Protein 8BSA (pdb70)

B-factor: mean 47.3, std 13.81, range [24.19, 115.38]

Nearest PDB structures (foldseek):
  8bsa-assembly2_B  TM=9.891E-01  e=2.346E-20  Vibrio cholerae O1 biovar El Tor str. N16961
  5xua-assembly2_C  TM=8.151E-01  e=5.175E-03  Comamonas testosteroni CNB-2
  2lig-assembly1_B  TM=7.320E-01  e=6.614E-02  Salmonella enterica subsp. enterica serovar Typhimurium
  6s37-assembly1_A  TM=6.295E-01  e=8.905E-01  Pseudomonas putida KT2440
  4ehp-assembly1_A  TM=6.656E-01  e=1.350E+00  Homo sapiens

Radius of gyration: 23.67 Å; Cα contacts (8 Å, |Δi|>4): 267; chains: 2; bounding box: 56×44×78 Å

InterPro domains:
  IPR003660 HAMP domain [PF00672] (208-262)
  IPR003660 HAMP domain [PS50885] (211-265)
  IPR003660 HAMP domain [SM00304] (211-265)
  IPR004089 Methyl-accepting chemotaxis protein (MCP) signalling domain [PF00015] (332-505)
  IPR004089 Methyl-accepting chemotaxis protein (MCP) signalling domain [PS50111] (270-506)
  IPR004089 Methyl-accepting chemotaxis protein (MCP) signalling domain [SM00283] (280-541)
  IPR024478 Chemotaxis methyl-accepting receptor HlyB-like, 4HB MCP domain [PF12729] (5-167)

Foldseek 3Di:
DLVVLLVVLVCCLVPALVVLLVLLVVLLVLVVVLLVLLVVLAPDDDLVVSVVSLVVSVVSLVVSVVSLVVSLVRFDPDPLNVLSVQLVVLSVVVVVLVVVLSVCCNPPNSVVSVVSCVVCVVSVVSNSVSSVVNSVVSVVVNVVSVVSSVVSCVVVVD/DLVVLLVVLVCCQPPQLVCLLVLLVVLLVLVVVLLVLLVVLAPDDDLVVSVVSVVVSVVSLVVSVVSLVVSQVSFDPDPLNVLSVQLVVLSVVLVVLVVVLSVCCNVPRSVRSVCSSVVCVVSVVSNVVSSVSNSVVSVVVSVVSVVSNVVSVVVVD

Solvent-accessible surface area: 16043 Å² total

Sequence (315 aa):
SELDKIQSELLNYTDDTLPAMENVDAIKDKMSYWRRTQFAVLPMKDEAQIRQTIERNNRVQAEINDSLVAYGKTVWPGEEEQTFKRLMGNWNAYTAVTDQFNQTLLTQGADDAYPILANSLSTFEALESDFTLLIGILHQAMDSNKVQILSSVKTLNSSELDKIQSELLNYTDDTLPAMENVDAIKDKMSYWRRTQFAVLPMKDEAQIRQTIERNNRVQAEINDSLVAYGKTVWPGEEEQTFKRLMGNWNAYTAVTDQFNQTLLTQGADDAYPILANSLSTFEALESDFTLLIGILHQAMDSNKVQILSSVKTLN

Organism: Vibrio cholerae serotype O1 (strain ATCC 39315 / El Tor Inaba N16961) (NCBI:txid243277)

Secondary structure (DSSP, 8-state):
-HHHHHHHHHHHIIIIIHHHHHHHHHHHHHHHHHHHHHHHTSS---HHHHHHHHHHHHHHHHHHHHHHHHHHHHPPTTHHHHHHHHHHHHHHHHHHHHHHHHHHHHHT-HHHHHHHHHH-HHHHHHHHHHHHHHHHHHHHHHHHHHHHHHHHGGGGG-/-HHHHHHHHHHIIIIIIHHHHHHHHHHHHHHHHHHHHHHHTTT---HHHHHHHHHHHHHHHHHHHHHHHHHHHHPPTTHHHHHHHHHHHHHHHHHHHHHHHHHHHHHT-HHHHHHHHHTTHHHHHHHHHHHHHHHHHHHHHHHHHHHHHHHHHGGG-

Structure (mmCIF, N/CA/C/O backbone):
data_8BSA
#
_entry.id   8BSA
#
_cell.length_a   38.499
_cell.length_b   44.557
_cell.length_c   55.337
_cell.angle_alpha   75.810
_cell.angle_beta   84.490
_cell.angle_gamma   74.740
#
_symmetry.space_group_name_H-M   'P 1'
#
loop_
_entity.id
_entity.type
_entity.pdbx_description
1 polymer 'Methyl-accepting chemotaxis protein'
2 non-polymer D-ARGININE
3 water water
#
loop_
_atom_site.group_PDB
_atom_site.id
_atom_site.type_symbol
_atom_site.label_atom_id
_atom_site.label_alt_id
_atom_site.label_comp_id
_atom_site.label_asym_id
_atom_site.label_entity_id
_atom_site.label_seq_id
_atom_site.pdbx_PDB_ins_code
_atom_site.Cartn_x
_atom_site.Cartn_y
_atom_site.Cartn_z
_atom_site.occupancy
_atom_site.B_iso_or_equiv
_atom_site.auth_seq_id
_atom_site.auth_comp_id
_atom_site.auth_asym_id
_atom_site.auth_atom_id
_atom_site.pdbx_PDB_model_num
ATOM 1 N N . SER A 1 6 ? 32.85868 5.71068 69.96185 1.000 61.68128 32 SER A N 1
ATOM 2 C CA . SER A 1 6 ? 33.23866 4.42005 69.40948 1.000 64.23774 32 SER A CA 1
ATOM 3 C C . SER A 1 6 ? 33.25956 4.42512 67.88061 1.000 60.93710 32 SER A C 1
ATOM 4 O O . SER A 1 6 ? 32.53176 5.16787 67.22587 1.000 52.99218 32 SER A O 1
ATOM 11 N N . GLU A 1 7 ? 34.14982 3.60599 67.32154 1.000 60.27973 33 GLU A N 1
ATOM 12 C CA . GLU A 1 7 ? 34.23752 3.48013 65.87139 1.000 62.24901 33 GLU A CA 1
ATOM 13 C C . GLU A 1 7 ? 32.94221 2.94324 65.28351 1.000 57.84096 33 GLU A C 1
ATOM 14 O O . GLU A 1 7 ? 32.55648 3.31741 64.16770 1.000 51.64371 33 GLU A O 1
ATOM 26 N N . LEU A 1 8 ? 32.25600 2.07420 66.02496 1.000 50.80227 34 LEU A N 1
ATOM 27 C CA . LEU A 1 8 ? 31.02613 1.47211 65.53555 1.000 55.05047 34 LEU A CA 1
ATOM 28 C C . LEU A 1 8 ? 29.87054 2.46092 65.60420 1.000 50.11864 34 LEU A C 1
ATOM 29 O O . LEU A 1 8 ? 29.04745 2.51568 64.68709 1.000 48.06819 34 LEU A O 1
ATOM 45 N N . ASP A 1 9 ? 29.79011 3.26905 66.66378 1.000 48.91527 35 ASP A N 1
ATOM 46 C CA . ASP A 1 9 ? 28.80948 4.35011 66.63127 1.000 51.84084 35 ASP A CA 1
ATOM 47 C C . ASP A 1 9 ? 29.10037 5.35248 65.51368 1.000 43.80416 35 ASP A C 1
ATOM 48 O O . ASP A 1 9 ? 28.17345 6.00113 65.01905 1.000 46.05245 35 ASP A O 1
ATOM 57 N N . LYS A 1 10 ? 30.36535 5.50722 65.11366 1.000 41.94813 36 LYS A N 1
ATOM 58 C CA . LYS A 1 10 ? 30.67472 6.40278 64.00241 1.000 44.89588 36 LYS A CA 1
ATOM 59 C C . LYS A 1 10 ? 30.02911 5.88941 62.72253 1.000 43.90545 36 LYS A C 1
ATOM 60 O O . LYS A 1 10 ? 29.47051 6.66481 61.93642 1.000 44.17659 36 LYS A O 1
ATOM 79 N N . ILE A 1 11 ? 30.09223 4.57591 62.50099 1.000 40.10927 37 ILE A N 1
ATOM 80 C CA . ILE A 1 11 ? 29.42488 3.97911 61.35185 1.000 42.34448 37 ILE A CA 1
ATOM 81 C C . ILE A 1 11 ? 27.93392 4.26459 61.41521 1.000 47.94104 37 ILE A C 1
ATOM 82 O O . ILE A 1 11 ? 27.32324 4.70462 60.43392 1.000 36.98863 37 ILE A O 1
ATOM 98 N N . GLN A 1 12 ? 27.32612 4.01430 62.57544 1.000 40.95898 38 GLN A N 1
ATOM 99 C CA . GLN A 1 12 ? 25.89277 4.22705 62.70253 1.000 41.92393 38 GLN A CA 1
ATOM 100 C C . GLN A 1 12 ? 25.53028 5.68071 62.44860 1.000 42.53492 38 GLN A C 1
ATOM 101 O O . GLN A 1 12 ? 24.53383 5.97137 61.77239 1.000 42.29976 38 GLN A O 1
ATOM 115 N N . SER A 1 13 ? 26.30797 6.61318 62.99669 1.000 42.01632 39 SER A N 1
ATOM 116 C CA . SER A 1 13 ? 25.92746 8.01452 62.85525 1.000 47.08809 39 SER A CA 1
ATOM 117 C C . SER A 1 13 ? 26.13541 8.48552 61.42124 1.000 44.01302 39 SER A C 1
ATOM 118 O O . SER A 1 13 ? 25.32406 9.24823 60.88811 1.000 39.60450 39 SER A O 1
ATOM 126 N N . GLU A 1 14 ? 27.24658 8.07953 60.79420 1.000 40.08396 40 GLU A N 1
ATOM 127 C CA . GLU A 1 14 ? 27.44925 8.40733 59.38693 1.000 40.60549 40 GLU A CA 1
ATOM 128 C C . GLU A 1 14 ? 26.32690 7.83408 58.53548 1.000 42.81122 40 GLU A C 1
ATOM 129 O O . GLU A 1 14 ? 25.81090 8.50511 57.63844 1.000 39.59791 40 GLU A O 1
ATOM 141 N N . LEU A 1 15 ? 25.92387 6.59445 58.81336 1.000 39.31893 41 LEU A N 1
ATOM 142 C CA . LEU A 1 15 ? 24.82775 5.99356 58.06542 1.000 42.24080 41 LEU A CA 1
ATOM 143 C C . LEU A 1 15 ? 23.52655 6.74884 58.30205 1.000 37.71857 41 LEU A C 1
ATOM 144 O O . LEU A 1 15 ? 22.77897 7.02056 57.35771 1.000 36.50199 41 LEU A O 1
ATOM 160 N N . LEU A 1 16 ? 23.23997 7.09886 59.55514 1.000 36.34799 42 LEU A N 1
ATOM 161 C CA . LEU A 1 16 ? 21.98350 7.76717 59.87390 1.000 41.75578 42 LEU A CA 1
ATOM 162 C C . LEU A 1 16 ? 21.91766 9.14099 59.22686 1.000 39.37363 42 LEU A C 1
ATOM 163 O O . LEU A 1 16 ? 20.86698 9.54634 58.71688 1.000 36.21544 42 LEU A O 1
ATOM 179 N N . ASN A 1 17 ? 23.03096 9.86835 59.24007 1.000 37.17951 43 ASN A N 1
ATOM 180 C CA . ASN A 1 17 ? 23.07499 11.15481 58.56027 1.000 40.01358 43 ASN A CA 1
ATOM 181 C C . ASN A 1 17 ? 22.82953 10.99311 57.06283 1.000 36.45303 43 ASN A C 1
ATOM 182 O O . ASN A 1 17 ? 22.17383 11.83403 56.44049 1.000 33.66834 43 ASN A O 1
ATOM 193 N N . TYR A 1 18 ? 23.32630 9.90215 56.47717 1.000 33.21137 44 TYR A N 1
ATOM 194 C CA . TYR A 1 18 ? 23.17909 9.66941 55.04248 1.000 30.83376 44 TYR A CA 1
ATOM 195 C C . TYR A 1 18 ? 21.74774 9.29514 54.69011 1.000 36.70163 44 TYR A C 1
ATOM 196 O O . TYR A 1 18 ? 21.15659 9.84485 53.74662 1.000 33.88137 44 TYR A O 1
ATOM 214 N N . THR A 1 19 ? 21.17615 8.36283 55.45731 1.000 35.47288 45 THR A N 1
ATOM 215 C CA . THR A 1 19 ? 19.85219 7.83375 55.15785 1.000 36.55884 45 THR A CA 1
ATOM 216 C C . THR A 1 19 ? 18.75710 8.81685 55.54582 1.000 37.81487 45 THR A C 1
ATOM 217 O O . THR A 1 19 ? 17.71011 8.88930 54.88652 1.000 38.50729 45 THR A O 1
ATOM 228 N N . ASP A 1 20 ? 18.94562 9.53101 56.65743 1.000 36.34304 46 ASP A N 1
ATOM 229 C CA . ASP A 1 20 ? 17.87641 10.33879 57.22632 1.000 44.04005 46 ASP A CA 1
ATOM 230 C C . ASP A 1 20 ? 18.05297 11.84073 57.04275 1.000 40.07622 46 ASP A C 1
ATOM 231 O O . ASP A 1 20 ? 17.12790 12.59792 57.35589 1.000 41.05781 46 ASP A O 1
ATOM 240 N N . ASP A 1 21 ? 19.21949 12.30189 56.59907 1.000 33.88177 47 ASP A N 1
ATOM 241 C CA . ASP A 1 21 ? 19.38081 13.71409 56.28463 1.000 35.46435 47 ASP A CA 1
ATOM 242 C C . ASP A 1 21 ? 19.77078 13.91411 54.82993 1.000 32.91552 47 ASP A C 1
ATOM 243 O O . ASP A 1 21 ? 19.04869 14.58667 54.08867 1.000 34.56324 47 ASP A O 1
ATOM 252 N N . THR A 1 22 ? 20.89760 13.34967 54.39729 1.000 29.01117 48 THR A N 1
ATOM 253 C CA . THR A 1 22 ? 21.39120 13.64877 53.06383 1.000 28.52199 48 THR A CA 1
ATOM 254 C C . THR A 1 22 ? 20.46025 13.10794 51.99622 1.000 30.96825 48 THR A C 1
ATOM 255 O O . THR A 1 22 ? 20.07985 13.82937 51.06485 1.000 31.91990 48 THR A O 1
ATOM 266 N N . LEU A 1 23 ? 20.13037 11.82726 52.07491 1.000 28.38764 49 LEU A N 1
ATOM 267 C CA . LEU A 1 23 ? 19.30100 11.23953 51.03068 1.000 27.74526 49 LEU A CA 1
ATOM 268 C C . LEU A 1 23 ? 17.95188 11.92796 50.96328 1.000 29.70033 49 LEU A C 1
ATOM 269 O O . LEU A 1 23 ? 17.50616 12.26694 49.85229 1.000 31.52433 49 LEU A O 1
ATOM 285 N N . PRO A 1 24 ? 17.25585 12.16269 52.07289 1.000 28.90729 50 PRO A N 1
ATOM 286 C CA . PRO A 1 24 ? 15.96909 12.86663 51.95962 1.000 34.63277 50 PRO A CA 1
ATOM 287 C C . PRO A 1 24 ? 16.13993 14.24809 51.37401 1.000 32.09266 50 PRO A C 1
ATOM 288 O O . PRO A 1 24 ? 15.29775 14.67619 50.58786 1.000 32.41955 50 PRO A O 1
ATOM 299 N N . ALA A 1 25 ? 17.21443 14.95993 51.71808 1.000 30.86793 51 ALA A N 1
ATOM 300 C CA . ALA A 1 25 ? 17.45602 16.24522 51.06801 1.000 28.63891 51 ALA A CA 1
ATOM 301 C C . ALA A 1 25 ? 17.54117 16.05873 49.56583 1.000 30.87620 51 ALA A C 1
ATOM 302 O O . ALA A 1 25 ? 16.85269 16.73754 48.79346 1.000 26.76536 51 ALA A O 1
ATOM 309 N N . MET A 1 26 ? 18.39287 15.13456 49.13149 1.000 30.69727 52 MET A N 1
ATOM 310 C CA . MET A 1 26 ? 18.60898 14.97087 47.70480 1.000 29.09201 52 MET A CA 1
ATOM 311 C C . MET A 1 26 ? 17.31982 14.55490 47.01877 1.000 31.66901 52 MET A C 1
ATOM 312 O O . MET A 1 26 ? 16.97778 15.07329 45.95521 1.000 30.54019 52 MET A O 1
ATOM 326 N N . GLU A 1 27 ? 16.61415 13.58373 47.59425 1.000 30.09450 53 GLU A N 1
ATOM 327 C CA . GLU A 1 27 ? 15.34683 13.14303 47.02645 1.000 32.85154 53 GLU A CA 1
ATOM 328 C C . GLU A 1 27 ? 14.36421 14.30366 46.93524 1.000 32.57299 53 GLU A C 1
ATOM 329 O O . GLU A 1 27 ? 13.66170 14.45534 45.93457 1.000 31.52805 53 GLU A O 1
ATOM 341 N N . ASN A 1 28 ? 14.30135 15.12745 47.97685 1.000 31.46225 54 ASN A N 1
ATOM 342 C CA . ASN A 1 28 ? 13.36727 16.24763 48.00297 1.000 31.88397 54 ASN A CA 1
ATOM 343 C C . ASN A 1 28 ? 13.72679 17.31900 46.99307 1.000 27.31700 54 ASN A C 1
ATOM 344 O O . ASN A 1 28 ? 12.85965 17.82200 46.27430 1.000 29.88236 54 ASN A O 1
ATOM 355 N N . VAL A 1 29 ? 14.98524 17.73275 46.95650 1.000 26.63658 55 VAL A N 1
ATOM 356 C CA . VAL A 1 29 ? 15.36331 18.74426 45.98195 1.000 29.05411 55 VAL A CA 1
ATOM 357 C C . VAL A 1 29 ? 15.16484 18.21278 44.57083 1.000 32.04415 55 VAL A C 1
ATOM 358 O O . VAL A 1 29 ? 14.67458 18.91987 43.68401 1.000 29.05563 55 VAL A O 1
ATOM 371 N N . ASP A 1 30 ? 15.53231 16.95505 44.34190 1.000 31.25889 56 ASP A N 1
ATOM 372 C CA . ASP A 1 30 ? 15.31427 16.37903 43.03058 1.000 29.50288 56 ASP A CA 1
ATOM 373 C C . ASP A 1 30 ? 13.83386 16.41771 42.66863 1.000 29.92755 56 ASP A C 1
ATOM 374 O O . ASP A 1 30 ? 13.46471 16.76931 41.54317 1.000 35.69904 56 ASP A O 1
ATOM 383 N N . ALA A 1 31 ? 12.96688 16.05024 43.60868 1.000 30.90818 57 ALA A N 1
ATOM 384 C CA . ALA A 1 31 ? 11.54251 16.02099 43.31166 1.000 31.32450 57 ALA A CA 1
ATOM 385 C C . ALA A 1 31 ? 11.00550 17.42440 43.09016 1.000 30.30738 57 ALA A C 1
ATOM 386 O O . ALA A 1 31 ? 10.11583 17.63525 42.25885 1.000 28.12226 57 ALA A O 1
ATOM 393 N N . ILE A 1 32 ? 11.51984 18.39574 43.83580 1.000 28.72779 58 ILE A N 1
ATOM 394 C CA . ILE A 1 32 ? 11.07140 19.76723 43.64186 1.000 28.79565 58 ILE A CA 1
ATOM 395 C C . ILE A 1 32 ? 11.53891 20.28495 42.28997 1.000 26.45675 58 ILE A C 1
ATOM 396 O O . ILE A 1 32 ? 10.79627 20.96595 41.57696 1.000 32.26928 58 ILE A O 1
ATOM 412 N N . LYS A 1 33 ? 12.79345 20.00019 41.93312 1.000 28.81355 59 LYS A N 1
ATOM 413 C CA . LYS A 1 33 ? 13.28534 20.39125 40.62601 1.000 27.11951 59 LYS A CA 1
ATOM 414 C C . LYS A 1 33 ? 12.45164 19.74369 39.53427 1.000 32.68455 59 LYS A C 1
ATOM 415 O O . LYS A 1 33 ? 12.10392 20.39686 38.54446 1.000 29.90211 59 LYS A O 1
ATOM 434 N N . ASP A 1 34 ? 12.12129 18.45967 39.69338 1.000 31.45479 60 ASP A N 1
ATOM 435 C CA . ASP A 1 34 ? 11.28517 17.79518 38.70026 1.000 30.93276 60 ASP A CA 1
ATOM 436 C C . ASP A 1 34 ? 9.92764 18.48007 38.60206 1.000 31.89640 60 ASP A C 1
ATOM 437 O O . ASP A 1 34 ? 9.43727 18.76540 37.50404 1.000 27.69936 60 ASP A O 1
ATOM 446 N N . LYS A 1 35 ? 9.29928 18.73775 39.75241 1.000 27.69874 61 LYS A N 1
ATOM 447 C CA . LYS A 1 35 ? 7.99638 19.38539 39.75902 1.000 27.43122 61 LYS A CA 1
ATOM 448 C C . LYS A 1 35 ? 8.09918 20.77805 39.15902 1.000 29.97768 61 LYS A C 1
ATOM 449 O O . LYS A 1 35 ? 7.28166 21.14993 38.31447 1.000 31.30026 61 LYS A O 1
ATOM 468 N N . MET A 1 36 ? 9.12198 21.54563 39.54614 1.000 27.70032 62 MET A N 1
ATOM 469 C CA . MET A 1 36 ? 9.30789 22.88742 38.98917 1.000 27.45508 62 MET A CA 1
ATOM 470 C C . MET A 1 36 ? 9.45370 22.81930 37.47662 1.000 31.65521 62 MET A C 1
ATOM 471 O O . MET A 1 36 ? 8.86434 23.62345 36.75299 1.000 25.81405 62 MET A O 1
ATOM 485 N N . SER A 1 37 ? 10.21570 21.84039 36.97911 1.000 30.82469 63 SER A N 1
ATOM 486 C CA . SER A 1 37 ? 10.45737 21.73902 35.54635 1.000 34.32923 63 SER A CA 1
ATOM 487 C C . SER A 1 37 ? 9.16858 21.40260 34.80975 1.000 33.42515 63 SER A C 1
ATOM 488 O O . SER A 1 37 ? 8.84056 22.02652 33.79366 1.000 34.07098 63 SER A O 1
ATOM 496 N N . TYR A 1 38 ? 8.41909 20.42792 35.33438 1.000 29.96983 64 TYR A N 1
ATOM 497 C CA . TYR A 1 38 ? 7.09952 20.11446 34.80631 1.000 35.44685 64 TYR A CA 1
ATOM 498 C C . TYR A 1 38 ? 6.18735 21.33300 34.86004 1.000 34.15808 64 TYR A C 1
ATOM 499 O O . TYR A 1 38 ? 5.47747 21.63368 33.89678 1.000 28.82021 64 TYR A O 1
ATOM 517 N N . TRP A 1 39 ? 6.16594 22.02297 36.00018 1.000 31.63485 65 TRP A N 1
ATOM 518 C CA . TRP A 1 39 ? 5.33025 23.21418 36.14519 1.000 34.20924 65 TRP A CA 1
ATOM 519 C C . TRP A 1 39 ? 5.68484 24.26404 35.10166 1.000 30.51863 65 TRP A C 1
ATOM 520 O O . TRP A 1 39 ? 4.80353 24.91832 34.53167 1.000 32.75159 65 TRP A O 1
ATOM 541 N N . ARG A 1 40 ? 6.97731 24.44370 34.85118 1.000 31.55338 66 ARG A N 1
ATOM 542 C CA . ARG A 1 40 ? 7.43822 25.37883 33.83866 1.000 31.40212 66 ARG A CA 1
ATOM 543 C C . ARG A 1 40 ? 6.88977 25.00702 32.46533 1.000 32.05712 66 ARG A C 1
ATOM 544 O O . ARG A 1 40 ? 6.40942 25.86776 31.72288 1.000 30.88595 66 ARG A O 1
ATOM 565 N N . ARG A 1 41 ? 6.94059 23.72583 32.11004 1.000 33.75045 67 ARG A N 1
ATOM 566 C CA . ARG A 1 41 ? 6.42715 23.33608 30.80488 1.000 31.01727 67 ARG A CA 1
ATOM 567 C C . ARG A 1 41 ? 4.91426 23.48447 30.72321 1.000 32.44217 67 ARG A C 1
ATOM 568 O O . ARG A 1 41 ? 4.39039 23.82577 29.65635 1.000 37.13120 67 ARG A O 1
ATOM 589 N N . THR A 1 42 ? 4.19382 23.26813 31.82693 1.000 32.66257 68 THR A N 1
ATOM 590 C CA . THR A 1 42 ? 2.75804 23.52832 31.78310 1.000 31.73875 68 THR A CA 1
ATOM 591 C C . THR A 1 42 ? 2.44026 25.00949 31.60285 1.000 35.54227 68 THR A C 1
ATOM 592 O O . THR A 1 42 ? 1.33221 25.34577 31.18059 1.000 35.22547 68 THR A O 1
ATOM 603 N N . GLN A 1 43 ? 3.35339 25.91016 31.95055 1.000 32.12553 69 GLN A N 1
ATOM 604 C CA . GLN A 1 43 ? 3.10011 27.31342 31.64435 1.000 35.10907 69 GLN A CA 1
ATOM 605 C C . GLN A 1 43 ? 3.13683 27.54963 30.13936 1.000 38.15577 69 GLN A C 1
ATOM 606 O O . GLN A 1 43 ? 2.26775 28.22958 29.58505 1.000 42.67552 69 GLN A O 1
ATOM 620 N N . PHE A 1 44 ? 4.11979 26.97388 29.45490 1.000 39.88963 70 PHE A N 1
ATOM 621 C CA . PHE A 1 44 ? 4.07864 26.99082 27.99941 1.000 45.39657 70 PHE A CA 1
ATOM 622 C C . PHE A 1 44 ? 2.94402 26.13164 27.47155 1.000 42.41227 70 PHE A C 1
ATOM 623 O O . PHE A 1 44 ? 2.35499 26.45567 26.43674 1.000 45.28644 70 PHE A O 1
ATOM 640 N N . ALA A 1 45 ? 2.60543 25.05288 28.17494 1.000 42.55103 71 ALA A N 1
ATOM 641 C CA . ALA A 1 45 ? 1.58053 24.15290 27.66882 1.000 49.67522 71 ALA A CA 1
ATOM 642 C C . ALA A 1 45 ? 0.21245 24.80658 27.58136 1.000 48.18062 71 ALA A C 1
ATOM 643 O O . ALA A 1 45 ? -0.61403 24.35964 26.78262 1.000 51.41155 71 ALA A O 1
ATOM 650 N N . VAL A 1 46 ? -0.04057 25.85445 28.37089 1.000 49.05699 72 VAL A N 1
ATOM 651 C CA . VAL A 1 46 ? -1.34717 26.49314 28.38782 1.000 53.63021 72 VAL A CA 1
ATOM 652 C C . VAL A 1 46 ? -1.48846 27.54461 27.29418 1.000 59.78743 72 VAL A C 1
ATOM 653 O O . VAL A 1 46 ? -2.55284 28.16457 27.17695 1.000 61.94226 72 VAL A O 1
ATOM 666 N N . LEU A 1 47 ? -0.46831 27.73907 26.46453 1.000 58.05273 73 LEU A N 1
ATOM 667 C CA . LEU A 1 47 ? -0.46407 28.84395 25.51309 1.000 53.57147 73 LEU A CA 1
ATOM 668 C C . LEU A 1 47 ? -1.16685 28.47340 24.21393 1.000 52.32591 73 LEU A C 1
ATOM 669 O O . LEU A 1 47 ? -1.94631 29.27835 23.69010 1.000 52.56101 73 LEU A O 1
ATOM 685 N N . PRO A 1 48 ? -0.93086 27.27529 23.66739 1.000 59.11283 74 PRO A N 1
ATOM 686 C CA . PRO A 1 48 ? -1.73108 26.83153 22.50943 1.000 62.45454 74 PRO A CA 1
ATOM 687 C C . PRO A 1 48 ? -3.20410 26.61554 22.82571 1.000 65.11234 74 PRO A C 1
ATOM 688 O O . PRO A 1 48 ? -3.97728 26.31765 21.90361 1.000 60.92459 74 PRO A O 1
ATOM 699 N N . MET A 1 49 ? -3.60412 26.72784 24.09135 1.000 67.42566 75 MET A N 1
ATOM 700 C CA . MET A 1 49 ? -4.97114 26.42113 24.48378 1.000 68.43704 75 MET A CA 1
ATOM 701 C C . MET A 1 49 ? -5.92346 27.50627 24.00104 1.000 63.92461 75 MET A C 1
ATOM 702 O O . MET A 1 49 ? -5.62496 28.70184 24.07430 1.000 60.48646 75 MET A O 1
ATOM 716 N N . LYS A 1 50 ? -7.08295 27.07567 23.50966 1.000 65.41000 76 LYS A N 1
ATOM 717 C CA . LYS A 1 50 ? -8.07276 27.96904 22.92419 1.000 70.65948 76 LYS A CA 1
ATOM 718 C C . LYS A 1 50 ? -9.25738 28.21929 23.85164 1.000 62.63113 76 LYS A C 1
ATOM 719 O O . LYS A 1 50 ? -9.69003 29.36914 23.99039 1.000 69.29848 76 LYS A O 1
ATOM 738 N N . ASP A 1 51 ? -9.78427 27.17625 24.50194 1.000 67.14698 77 ASP A N 1
ATOM 739 C CA . ASP A 1 51 ? -10.95851 27.32689 25.36125 1.000 69.55180 77 ASP A CA 1
ATOM 740 C C . ASP A 1 51 ? -10.57387 28.06308 26.63958 1.000 68.32583 77 ASP A C 1
ATOM 741 O O . ASP A 1 51 ? -9.73725 27.58567 27.41668 1.000 63.04310 77 ASP A O 1
ATOM 750 N N . GLU A 1 52 ? -11.22200 29.19863 26.88342 1.000 58.97200 78 GLU A N 1
ATOM 751 C CA . GLU A 1 52 ? -10.82029 30.04791 27.99625 1.000 64.17202 78 GLU A CA 1
ATOM 752 C C . GLU A 1 52 ? -11.07424 29.37905 29.34621 1.000 64.96589 78 GLU A C 1
ATOM 753 O O . GLU A 1 52 ? -10.34698 29.63919 30.31009 1.000 58.68068 78 GLU A O 1
ATOM 765 N N . ALA A 1 53 ? -12.07456 28.50546 29.44197 1.000 65.54492 79 ALA A N 1
ATOM 766 C CA . ALA A 1 53 ? -12.30611 27.80555 30.70059 1.000 54.89004 79 ALA A CA 1
ATOM 767 C C . ALA A 1 53 ? -11.26103 26.72086 30.94908 1.000 54.78249 79 ALA A C 1
ATOM 768 O O . ALA A 1 53 ? -10.87052 26.49975 32.09956 1.000 49.42219 79 ALA A O 1
ATOM 775 N N . GLN A 1 54 ? -10.78933 26.06026 29.89165 1.000 53.13995 80 GLN A N 1
ATOM 776 C CA . GLN A 1 54 ? -9.68329 25.12100 30.01488 1.000 53.84760 80 GLN A CA 1
ATOM 777 C C . GLN A 1 54 ? 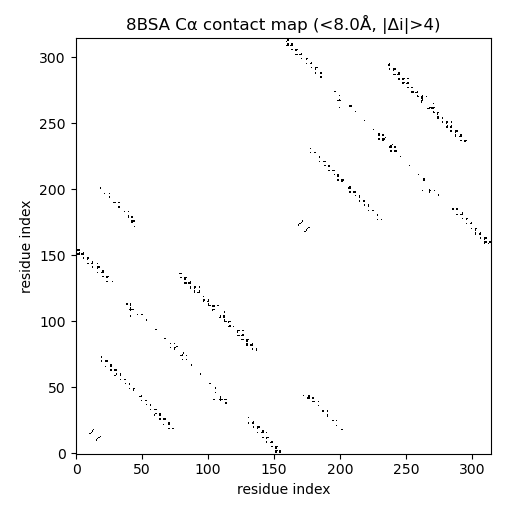-8.37603 25.85809 30.27071 1.000 54.78473 80 GLN A C 1
ATOM 778 O O . GLN A 1 54 ? -7.51959 25.35850 31.00758 1.000 50.05718 80 GLN A O 1
ATOM 792 N N . ILE A 1 55 ? -8.21904 27.05993 29.72385 1.000 51.61753 81 ILE A N 1
ATOM 793 C CA . ILE A 1 55 ? -7.09490 27.89836 30.12584 1.000 52.82541 81 ILE A CA 1
ATOM 794 C C . ILE A 1 55 ? -7.19164 28.20095 31.61738 1.000 48.07749 81 ILE A C 1
ATOM 795 O O . ILE A 1 55 ? -6.26226 27.92846 32.38551 1.000 45.62251 81 ILE A O 1
ATOM 811 N N . ARG A 1 56 ? -8.33514 28.74870 32.05118 1.000 44.83642 82 ARG A N 1
ATOM 812 C CA . ARG A 1 56 ? -8.55364 29.01014 33.46989 1.000 47.86361 82 ARG A CA 1
ATOM 813 C C . ARG A 1 56 ? -8.21770 27.78753 34.31315 1.000 49.78011 82 ARG A C 1
ATOM 814 O O . ARG A 1 56 ? -7.44769 27.87946 35.27596 1.000 44.30983 82 ARG A O 1
ATOM 835 N N . GLN A 1 57 ? -8.77822 26.62717 33.95020 1.000 46.52628 83 GLN A N 1
ATOM 836 C CA . GLN A 1 57 ? -8.54942 25.40606 34.71306 1.000 48.67659 83 GLN A CA 1
ATOM 837 C C . GLN A 1 57 ? -7.06409 25.12888 34.87086 1.000 44.86334 83 GLN A C 1
ATOM 838 O O . GLN A 1 57 ? -6.58229 24.84189 35.97236 1.000 39.31057 83 GLN A O 1
ATOM 852 N N . THR A 1 58 ? -6.33599 25.14654 33.75075 1.000 41.41383 84 THR A N 1
ATOM 853 C CA . THR A 1 58 ? -4.92723 24.77058 33.76336 1.000 46.03960 84 THR A CA 1
ATOM 854 C C . THR A 1 58 ? -4.12562 25.73527 34.61442 1.000 41.43020 84 THR A C 1
ATOM 855 O O . THR A 1 58 ? -3.23834 25.32337 35.37026 1.000 34.06678 84 THR A O 1
ATOM 866 N N . ILE A 1 59 ? -4.43909 27.02610 34.52225 1.000 38.29693 85 ILE A N 1
ATOM 867 C CA . ILE A 1 59 ? -3.75226 27.99127 35.36444 1.000 39.37542 85 ILE A CA 1
ATOM 868 C C . ILE A 1 59 ? -4.02272 27.70013 36.83121 1.000 39.23796 85 ILE A C 1
ATOM 869 O O . ILE A 1 59 ? -3.10413 27.76593 37.65616 1.000 34.05710 85 ILE A O 1
ATOM 885 N N . GLU A 1 60 ? -5.27766 27.36585 37.18341 1.000 35.48336 86 GLU A N 1
ATOM 886 C CA . GLU A 1 60 ? -5.56591 26.98415 38.56549 1.000 41.37136 86 GLU A CA 1
ATOM 887 C C . GLU A 1 60 ? -4.73546 25.77306 38.97770 1.000 36.29006 86 GLU A C 1
ATOM 888 O O . GLU A 1 60 ? -4.17201 25.73181 40.07694 1.000 34.67992 86 GLU A O 1
ATOM 900 N N . ARG A 1 61 ? -4.68697 24.75225 38.12522 1.000 35.27842 87 ARG A N 1
ATOM 901 C CA . ARG A 1 61 ? -3.88117 23.58275 38.45566 1.000 36.57294 87 ARG A CA 1
ATOM 902 C C . ARG A 1 61 ? -2.40509 23.95536 38.54580 1.000 38.72902 87 ARG A C 1
ATOM 903 O O . ARG A 1 61 ? -1.69302 23.48756 39.44306 1.000 38.61053 87 ARG A O 1
ATOM 924 N N . ASN A 1 62 ? -1.93055 24.80448 37.62887 1.000 34.78695 88 ASN A N 1
ATOM 925 C CA . ASN A 1 62 ? -0.53521 25.24213 37.66298 1.000 37.84555 88 ASN A CA 1
ATOM 926 C C . ASN A 1 62 ? -0.24717 26.01116 38.94632 1.000 34.23063 88 ASN A C 1
ATOM 927 O O . ASN A 1 62 ? 0.80599 25.82827 39.57076 1.000 33.18555 88 ASN A O 1
ATOM 938 N N . ASN A 1 63 ? -1.17684 26.87009 39.35826 1.000 32.97485 89 ASN A N 1
ATOM 939 C CA . ASN A 1 63 ? -0.99841 27.61260 40.60002 1.000 37.02474 89 ASN A CA 1
ATOM 940 C C . ASN A 1 63 ? -0.97723 26.67958 41.80521 1.000 35.16590 89 ASN A C 1
ATOM 941 O O . ASN A 1 63 ? -0.21609 26.89555 42.75716 1.000 34.18796 89 ASN A O 1
ATOM 952 N N . ARG A 1 64 ? -1.79392 25.62617 41.78386 1.000 34.62690 90 ARG A N 1
ATOM 953 C CA . ARG A 1 64 ? -1.73188 24.64353 42.86448 1.000 33.66085 90 ARG A CA 1
ATOM 954 C C . ARG A 1 64 ? -0.34609 24.01563 42.93195 1.000 29.88808 90 ARG A C 1
ATOM 955 O O . ARG A 1 64 ? 0.24125 23.85229 44.01401 1.000 30.11381 90 ARG A O 1
ATOM 976 N N . VAL A 1 65 ? 0.19553 23.65454 41.76838 1.000 31.18026 91 VAL A N 1
ATOM 977 C CA . VAL A 1 65 ? 1.53898 23.09369 41.71012 1.000 30.27923 91 VAL A CA 1
ATOM 978 C C . VAL A 1 65 ? 2.56592 24.12407 42.16343 1.000 28.40156 91 VAL A C 1
ATOM 979 O O . VAL A 1 65 ? 3.50410 23.80486 42.89580 1.000 29.55401 91 VAL A O 1
ATOM 992 N N . GLN A 1 66 ? 2.39773 25.38382 41.75928 1.000 27.83489 92 GLN A N 1
ATOM 993 C CA . GLN A 1 66 ? 3.31480 26.40631 42.24330 1.000 29.21170 92 GLN A CA 1
ATOM 994 C C . GLN A 1 66 ? 3.36984 26.41840 43.76922 1.000 28.20978 92 GLN A C 1
ATOM 995 O O . GLN A 1 66 ? 4.45499 26.46486 44.36594 1.000 28.31422 92 GLN A O 1
ATOM 1009 N N . ALA A 1 67 ? 2.19965 26.44009 44.41638 1.000 28.34207 93 ALA A N 1
ATOM 1010 C CA . ALA A 1 67 ? 2.15992 26.50993 45.87305 1.000 31.75460 93 ALA A CA 1
ATOM 1011 C C . ALA A 1 67 ? 2.79523 25.27366 46.48907 1.000 30.47049 93 ALA A C 1
ATOM 1012 O O . ALA A 1 67 ? 3.49386 25.36087 47.50186 1.000 31.43834 93 ALA A O 1
ATOM 1019 N N . GLU A 1 68 ? 2.55405 24.11182 45.88732 1.000 28.36924 94 GLU A N 1
ATOM 1020 C CA . GLU A 1 68 ? 3.22898 22.89818 46.32100 1.000 34.60797 94 GLU A CA 1
ATOM 1021 C C . GLU A 1 68 ? 4.73794 23.05522 46.23096 1.000 31.70342 94 GLU A C 1
ATOM 1022 O O . GLU A 1 68 ? 5.47061 22.73154 47.17450 1.000 32.20820 94 GLU A O 1
ATOM 1034 N N . ILE A 1 69 ? 5.22373 23.51014 45.07983 1.000 30.20078 95 ILE A N 1
ATOM 1035 C CA . ILE A 1 69 ? 6.65127 23.77208 44.94981 1.000 31.84262 95 ILE A CA 1
ATOM 1036 C C . ILE A 1 69 ? 7.09975 24.71022 46.04468 1.000 30.49259 95 ILE A C 1
ATOM 1037 O O . ILE A 1 69 ? 8.13832 24.50605 46.68308 1.000 27.24029 95 ILE A O 1
ATOM 1053 N N . ASN A 1 70 ? 6.32683 25.76100 46.26962 1.000 29.45437 96 ASN A N 1
ATOM 1054 C CA . ASN A 1 70 ? 6.72273 26.75865 47.24122 1.000 29.61447 96 ASN A CA 1
ATOM 1055 C C . ASN A 1 70 ? 6.74836 26.16841 48.64048 1.000 31.24919 96 ASN A C 1
ATOM 1056 O O . ASN A 1 70 ? 7.70093 26.37586 49.39554 1.000 30.15463 96 ASN A O 1
ATOM 1067 N N . ASP A 1 71 ? 5.69731 25.43472 49.00228 1.000 32.40302 97 ASP A N 1
ATOM 1068 C CA . ASP A 1 71 ? 5.66212 24.77540 50.30353 1.000 35.81776 97 ASP A CA 1
ATOM 1069 C C . ASP A 1 71 ? 6.82859 23.81527 50.46374 1.000 29.94096 97 ASP A C 1
ATOM 1070 O O . ASP A 1 71 ? 7.46710 23.77685 51.51872 1.000 31.84293 97 ASP A O 1
ATOM 1079 N N . SER A 1 72 ? 7.11856 23.02674 49.43009 1.000 28.60694 98 SER A N 1
ATOM 1080 C CA . SER A 1 72 ? 8.25817 22.12139 49.49652 1.000 33.43857 98 SER A CA 1
ATOM 1081 C C . SER A 1 72 ? 9.56158 22.88948 49.64398 1.000 33.04801 98 SER A C 1
ATOM 1082 O O . SER A 1 72 ? 10.44277 22.48672 50.41247 1.000 32.49778 98 SER A O 1
ATOM 1090 N N . LEU A 1 73 ? 9.71315 23.99403 48.91952 1.000 27.97384 99 LEU A N 1
ATOM 1091 C CA . LEU A 1 73 ? 10.91636 24.79979 49.09432 1.000 29.95846 99 LEU A CA 1
ATOM 1092 C C . LEU A 1 73 ? 11.01209 25.32733 50.51636 1.000 29.90560 99 LEU A C 1
ATOM 1093 O O . LEU A 1 73 ? 12.06190 25.23276 51.16119 1.000 31.18683 99 LEU A O 1
ATOM 1109 N N . VAL A 1 74 ? 9.92238 25.88539 51.02666 1.000 31.24204 100 VAL A N 1
ATOM 1110 C CA . VAL A 1 74 ? 9.94795 26.42493 52.37824 1.000 35.49822 100 VAL A CA 1
ATOM 1111 C C . VAL A 1 74 ? 10.32723 25.33679 53.37580 1.000 33.95239 100 VAL A C 1
ATOM 1112 O O . VAL A 1 74 ? 11.18032 25.54476 54.24150 1.000 35.31295 100 VAL A O 1
ATOM 1125 N N . ALA A 1 75 ? 9.71417 24.15489 53.25851 1.000 34.85594 101 ALA A N 1
ATOM 1126 C CA . ALA A 1 75 ? 10.06547 23.06858 54.16729 1.000 33.26825 101 ALA A CA 1
ATOM 1127 C C . ALA A 1 75 ? 11.51779 22.66291 53.98015 1.000 37.24740 101 ALA A C 1
ATOM 1128 O O . ALA A 1 75 ? 12.24633 22.44756 54.95502 1.000 36.90512 101 ALA A O 1
ATOM 1135 N N . TYR A 1 76 ? 11.95911 22.53871 52.73476 1.000 33.96639 102 TYR A N 1
ATOM 1136 C CA . TYR A 1 76 ? 13.34441 22.16533 52.51120 1.000 29.14789 102 TYR A CA 1
ATOM 1137 C C . TYR A 1 76 ? 14.29494 23.19240 53.12280 1.000 35.75064 102 TYR A C 1
ATOM 1138 O O . TYR A 1 76 ? 15.32464 22.82908 53.70228 1.000 33.88040 102 TYR A O 1
ATOM 1156 N N . GLY A 1 77 ? 13.95580 24.47974 53.04271 1.000 31.41394 103 GLY A N 1
ATOM 1157 C CA . GLY A 1 77 ? 14.83405 25.49042 53.61439 1.000 32.53789 103 GLY A CA 1
ATOM 1158 C C . GLY A 1 77 ? 15.02385 25.37713 55.11693 1.000 37.97706 103 GLY A C 1
ATOM 1159 O O . GLY A 1 77 ? 15.97783 25.95171 55.65815 1.000 35.70378 103 GLY A O 1
ATOM 1163 N N . LYS A 1 78 ? 14.12843 24.67424 55.81068 1.000 37.99496 104 LYS A N 1
ATOM 1164 C CA . LYS A 1 78 ? 14.29404 24.47869 57.24299 1.000 42.36363 104 LYS A CA 1
ATOM 1165 C C . LYS A 1 78 ? 15.33884 23.41585 57.53895 1.000 39.23410 104 LYS A C 1
ATOM 1166 O O . LYS A 1 78 ? 15.87015 23.37722 58.65323 1.000 39.85021 104 LYS A O 1
ATOM 1185 N N . THR A 1 79 ? 15.66503 22.57822 56.55616 1.000 40.16756 105 THR A N 1
ATOM 1186 C CA . THR A 1 79 ? 16.61891 21.49742 56.73937 1.000 37.70923 105 THR A CA 1
ATOM 1187 C C . THR A 1 79 ? 18.01889 21.83170 56.25016 1.000 37.61491 105 THR A C 1
ATOM 1188 O O . THR A 1 79 ? 18.93600 21.03464 56.48059 1.000 37.80022 105 THR A O 1
ATOM 1199 N N . VAL A 1 80 ? 18.21499 22.97595 55.58818 1.000 35.73095 106 VAL A N 1
ATOM 1200 C CA . VAL A 1 80 ? 19.50618 23.24759 54.96593 1.000 36.15260 106 VAL A CA 1
ATOM 1201 C C . VAL A 1 80 ? 20.57178 23.44720 56.03383 1.000 36.90669 106 VAL A C 1
ATOM 1202 O O . VAL A 1 80 ? 20.32202 23.99892 57.11005 1.000 41.36781 106 VAL A O 1
ATOM 1215 N N . TRP A 1 81 ? 21.76973 23.01623 55.71938 1.000 39.63079 107 TRP A N 1
ATOM 1216 C CA . TRP A 1 81 ? 22.90721 23.22959 56.58963 1.000 41.01758 107 TRP A CA 1
ATOM 1217 C C . TRP A 1 81 ? 23.55029 24.56642 56.27573 1.000 39.36255 107 TRP A C 1
ATOM 1218 O O . TRP A 1 81 ? 23.41380 25.10861 55.17302 1.000 37.71995 107 TRP A O 1
ATOM 1239 N N . PRO A 1 82 ? 24.24664 25.13862 57.24512 1.000 42.26837 108 PRO A N 1
ATOM 1240 C CA . PRO A 1 82 ? 24.92718 26.41423 57.01341 1.000 42.31407 108 PRO A CA 1
ATOM 1241 C C . PRO A 1 82 ? 25.98596 26.26326 55.93534 1.000 44.15764 108 PRO A C 1
ATOM 1242 O O . PRO A 1 82 ? 26.41701 25.16032 55.58693 1.000 44.33266 108 PRO A O 1
ATOM 1253 N N . GLY A 1 83 ? 26.42394 27.39523 55.41253 1.000 40.53467 109 GLY A N 1
ATOM 1254 C CA . GLY A 1 83 ? 27.44336 27.35480 54.39102 1.000 40.39139 109 GLY A CA 1
ATOM 1255 C C . GLY A 1 83 ? 26.83270 27.41139 53.00989 1.000 43.70722 109 GLY A C 1
ATOM 1256 O O . GLY A 1 83 ? 25.78108 28.03222 52.82178 1.000 41.74632 109 GLY A O 1
ATOM 1260 N N . GLU A 1 84 ? 27.46333 26.73777 52.04326 1.000 37.90544 110 GLU A N 1
ATOM 1261 C CA . GLU A 1 84 ? 27.08043 26.92905 50.64967 1.000 45.03896 110 GLU A CA 1
ATOM 1262 C C . GLU A 1 84 ? 25.62164 26.55429 50.40641 1.000 42.5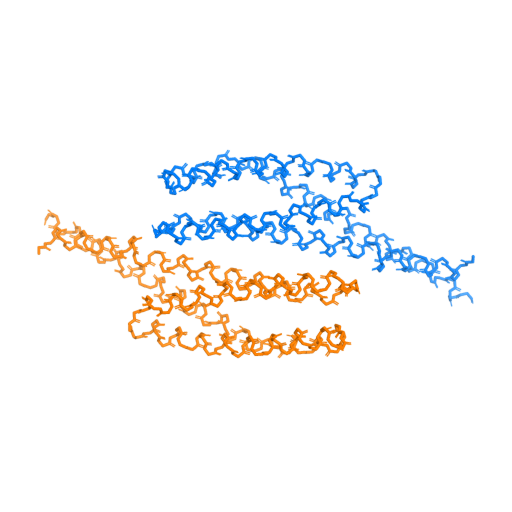6538 110 GLU A C 1
ATOM 1263 O O . GLU A 1 84 ? 24.93921 27.20074 49.60310 1.000 36.39372 110 GLU A O 1
ATOM 1275 N N . GLU A 1 85 ? 25.12636 25.50719 51.07556 1.000 34.99943 111 GLU A N 1
ATOM 1276 C CA . GLU A 1 85 ? 23.74690 25.07988 50.84125 1.000 37.51846 111 GLU A CA 1
ATOM 1277 C C . GLU A 1 85 ? 22.74392 26.14827 51.26247 1.000 38.84073 111 GLU A C 1
ATOM 1278 O O . GLU A 1 85 ? 21.82646 26.49191 50.50181 1.000 31.99274 111 GLU A O 1
ATOM 1290 N N . GLU A 1 86 ? 22.85209 26.63468 52.50005 1.000 31.53777 112 GLU A N 1
ATOM 1291 C CA . GLU A 1 86 ? 21.95140 27.69718 52.93422 1.000 39.82626 112 GLU A CA 1
ATOM 1292 C C . GLU A 1 86 ? 22.07366 28.91259 52.03530 1.000 37.64747 112 GLU A C 1
ATOM 1293 O O . GLU A 1 86 ? 21.06592 29.53164 51.67861 1.000 37.41220 112 GLU A O 1
ATOM 1305 N N . GLN A 1 87 ? 23.30730 29.28847 51.69123 1.000 39.78790 113 GLN A N 1
ATOM 1306 C CA . GLN A 1 87 ? 23.51832 30.43934 50.81985 1.000 44.77922 113 GLN A CA 1
ATOM 1307 C C . GLN A 1 87 ? 22.86033 30.20882 49.47229 1.000 38.74864 113 GLN A C 1
ATOM 1308 O O . GLN A 1 87 ? 22.19780 31.10160 48.92648 1.000 36.13240 113 GLN A O 1
ATOM 1322 N N . THR A 1 88 ? 23.04288 29.00796 48.92030 1.000 34.50610 114 THR A N 1
ATOM 1323 C CA . THR A 1 88 ? 22.44715 28.67911 47.63847 1.000 38.68768 114 THR A CA 1
ATOM 1324 C C . THR A 1 88 ? 20.93480 28.64428 47.75929 1.000 37.20203 114 THR A C 1
ATOM 1325 O O . THR A 1 88 ? 20.21544 29.10157 46.86107 1.000 34.02561 114 THR A O 1
ATOM 1336 N N . PHE A 1 89 ? 20.43421 28.09451 48.86824 1.000 34.21048 115 PHE A N 1
ATOM 1337 C CA . PHE A 1 89 ? 18.99149 28.00763 49.02010 1.000 33.21794 115 PHE A CA 1
ATOM 1338 C C . PHE A 1 89 ? 18.38391 29.40009 49.14156 1.000 34.65798 115 PHE A C 1
ATOM 1339 O O . PHE A 1 89 ? 17.32494 29.67831 48.57826 1.000 32.06752 115 PHE A O 1
ATOM 1356 N N . LYS A 1 90 ? 19.04355 30.28366 49.88324 1.000 32.06843 116 LYS A N 1
ATOM 1357 C CA . LYS A 1 90 ? 18.59881 31.66927 49.97300 1.000 35.49716 116 LYS A CA 1
ATOM 1358 C C . LYS A 1 90 ? 18.54819 32.31327 48.59342 1.000 35.00626 116 LYS A C 1
ATOM 1359 O O . LYS A 1 90 ? 17.60126 33.03977 48.27196 1.000 33.28060 116 LYS A O 1
ATOM 1378 N N . ARG A 1 91 ? 19.56886 32.08593 47.76896 1.000 34.31730 117 ARG A N 1
ATOM 1379 C CA . ARG A 1 91 ? 19.54301 32.65431 46.43172 1.000 36.26095 117 ARG A CA 1
ATOM 1380 C C . ARG A 1 91 ? 18.39540 32.06512 45.63991 1.000 33.41262 117 ARG A C 1
ATOM 1381 O O . ARG A 1 91 ? 17.65496 32.78341 44.95958 1.000 34.24967 117 ARG A O 1
ATOM 1402 N N . LEU A 1 92 ? 18.24032 30.74611 45.72333 1.000 30.60707 118 LEU A N 1
ATOM 1403 C CA . LEU A 1 92 ? 17.15532 30.06801 45.03342 1.000 34.87236 118 LEU A CA 1
ATOM 1404 C C . LEU A 1 92 ? 15.80373 30.66476 45.40316 1.000 32.31836 118 LEU A C 1
ATOM 1405 O O . LEU A 1 92 ? 14.95616 30.88729 44.53546 1.000 33.57464 118 LEU A O 1
ATOM 1421 N N . MET A 1 93 ? 15.59107 30.93044 46.68940 1.000 31.44766 119 MET A N 1
ATOM 1422 C CA . MET A 1 93 ? 14.32363 31.50252 47.12319 1.000 32.31749 119 MET A CA 1
ATOM 1423 C C . MET A 1 93 ? 14.12195 32.90122 46.54143 1.000 32.89146 119 MET A C 1
ATOM 1424 O O . MET A 1 93 ? 12.99488 33.27773 46.19463 1.000 35.92894 119 MET A O 1
ATOM 1438 N N . GLY A 1 94 ? 15.19165 33.68510 46.42057 1.000 32.87484 120 GLY A N 1
ATOM 1439 C CA . GLY A 1 94 ? 15.07838 34.95469 45.72499 1.000 34.61088 120 GLY A CA 1
ATOM 1440 C C . GLY A 1 94 ? 14.67623 34.76910 44.27760 1.000 34.17466 120 GLY A C 1
ATOM 1441 O O . GLY A 1 94 ? 13.78236 35.44701 43.78465 1.000 32.47134 120 GLY A O 1
ATOM 1445 N N . ASN A 1 95 ? 15.31637 33.83582 43.58269 1.000 34.60444 121 ASN A N 1
ATOM 1446 C CA . ASN A 1 95 ? 14.97928 33.63803 42.17832 1.000 34.31073 121 ASN A CA 1
ATOM 1447 C C . ASN A 1 95 ? 13.62111 32.99375 42.02269 1.000 30.53482 121 ASN A C 1
ATOM 1448 O O . ASN A 1 95 ? 12.91741 33.25690 41.03661 1.000 30.52808 121 ASN A O 1
ATOM 1459 N N . TRP A 1 96 ? 13.22576 32.18599 43.00073 1.000 30.78757 122 TRP A N 1
ATOM 1460 C CA . TRP A 1 96 ? 11.88188 31.61813 43.00849 1.000 34.27596 122 TRP A CA 1
ATOM 1461 C C . TRP A 1 96 ? 10.83849 32.71841 43.13667 1.000 30.77418 122 TRP A C 1
ATOM 1462 O O . TRP A 1 96 ? 9.84049 32.74599 42.40332 1.000 30.28228 122 TRP A O 1
ATOM 1483 N N . ASN A 1 97 ? 11.04595 33.62367 44.08887 1.000 30.66472 123 ASN A N 1
ATOM 1484 C CA . ASN A 1 97 ? 10.12881 34.74175 44.23907 1.000 35.04593 123 ASN A CA 1
ATOM 1485 C C . ASN A 1 97 ? 10.11837 35.60146 42.98112 1.000 31.84869 123 ASN A C 1
ATOM 1486 O O . ASN A 1 97 ? 9.05415 35.99494 42.50235 1.000 31.96717 123 ASN A O 1
ATOM 1497 N N . ALA A 1 98 ? 11.29832 35.90740 42.43621 1.000 34.13364 124 ALA A N 1
ATOM 1498 C CA . ALA A 1 98 ? 11.35830 36.58152 41.14440 1.000 32.67244 124 ALA A CA 1
ATOM 1499 C C . ALA A 1 98 ? 10.49731 35.84874 40.13181 1.000 31.93117 124 ALA A C 1
ATOM 1500 O O . ALA A 1 98 ? 9.61464 36.43651 39.50264 1.000 32.23965 124 ALA A O 1
ATOM 1507 N N . TYR A 1 99 ? 10.70718 34.53577 40.00715 1.000 30.99380 125 TYR A N 1
ATOM 1508 C CA . TYR A 1 99 ? 10.02168 33.80603 38.96105 1.000 30.37536 125 TYR A CA 1
ATOM 1509 C C . TYR A 1 99 ? 8.52741 33.70387 39.23994 1.000 30.09743 125 TYR A C 1
ATOM 1510 O O . TYR A 1 99 ? 7.71488 33.79398 38.30979 1.000 30.08537 125 TYR A O 1
ATOM 1528 N N . THR A 1 100 ? 8.12775 33.53363 40.49852 1.000 29.95482 126 THR A N 1
ATOM 1529 C CA . THR A 1 100 ? 6.69047 33.49672 40.74942 1.000 29.82181 126 THR A CA 1
ATOM 1530 C C . THR A 1 100 ? 6.05834 34.87603 40.55242 1.000 30.74417 126 THR A C 1
ATOM 1531 O O . THR A 1 100 ? 4.87874 34.96777 40.20256 1.000 30.74725 126 THR A O 1
ATOM 1542 N N . ALA A 1 101 ? 6.82069 35.95136 40.75962 1.000 31.59756 127 ALA A N 1
ATOM 1543 C CA . ALA A 1 101 ? 6.32609 37.27551 40.37951 1.000 32.57209 127 ALA A CA 1
ATOM 1544 C C . ALA A 1 101 ? 6.10092 37.36083 38.87442 1.000 32.58547 127 ALA A C 1
ATOM 1545 O O . ALA A 1 101 ? 5.07026 37.86856 38.42506 1.000 32.93259 127 ALA A O 1
ATOM 1552 N N . VAL A 1 102 ? 7.05770 36.87481 38.07996 1.000 32.28829 128 VAL A N 1
ATOM 1553 C CA . VAL A 1 102 ? 6.85339 36.79120 36.64141 1.000 32.26934 128 VAL A CA 1
ATOM 1554 C C . VAL A 1 102 ? 5.64695 35.91811 36.34508 1.000 33.94057 128 VAL A C 1
ATOM 1555 O O . VAL A 1 102 ? 4.79055 36.27641 35.53207 1.000 32.43300 128 VAL A O 1
ATOM 1568 N N . THR A 1 103 ? 5.56291 34.76760 37.01719 1.000 33.60504 129 THR A N 1
ATOM 1569 C CA . THR A 1 103 ? 4.48416 33.81847 36.76309 1.000 33.22407 129 THR A CA 1
ATOM 1570 C C . THR A 1 103 ? 3.13184 34.43460 37.05670 1.000 34.34246 129 THR A C 1
ATOM 1571 O O . THR A 1 103 ? 2.17470 34.23835 36.29650 1.000 34.86385 129 THR A O 1
ATOM 1582 N N . ASP A 1 104 ? 3.01179 35.14925 38.17099 1.000 31.49675 130 ASP A N 1
ATOM 1583 C CA . ASP A 1 104 ? 1.73755 35.79254 38.45251 1.000 33.37105 130 ASP A CA 1
ATOM 1584 C C . ASP A 1 104 ? 1.42267 36.83182 37.38634 1.000 33.42406 130 ASP A C 1
ATOM 1585 O O . ASP A 1 104 ? 0.26090 36.96368 36.99921 1.000 33.87363 130 ASP A O 1
ATOM 1594 N N . GLN A 1 105 ? 2.44048 37.48315 36.81117 1.000 35.93411 131 GLN A N 1
ATOM 1595 C CA . GLN A 1 105 ? 2.18750 38.41196 35.70835 1.000 38.77225 131 GLN A CA 1
ATOM 1596 C C . GLN A 1 105 ? 1.76716 37.66230 34.45530 1.000 37.94379 131 GLN A C 1
ATOM 1597 O O . GLN A 1 105 ? 0.82591 38.06660 33.76632 1.000 39.61291 131 GLN A O 1
ATOM 1611 N N . PHE A 1 106 ? 2.46479 36.56988 34.14597 1.000 33.61836 132 PHE A N 1
ATOM 1612 C CA . PHE A 1 106 ? 2.07641 35.71256 33.03412 1.000 37.50745 132 PHE A CA 1
ATOM 1613 C C . PHE A 1 106 ? 0.63426 35.24546 33.16943 1.000 45.00323 132 PHE A C 1
ATOM 1614 O O . PHE A 1 106 ? -0.15769 35.33972 32.21937 1.000 38.38982 132 PHE A O 1
ATOM 1631 N N . ASN A 1 107 ? 0.27581 34.71658 34.34410 1.000 33.72143 133 ASN A N 1
ATOM 1632 C CA . ASN A 1 107 ? -1.08023 34.21034 34.53530 1.000 38.05722 133 ASN A CA 1
ATOM 1633 C C . ASN A 1 107 ? -2.10933 35.31545 34.36771 1.000 43.26735 133 ASN A C 1
ATOM 1634 O O . ASN A 1 107 ? -3.13704 35.13811 33.70451 1.000 41.10690 133 ASN A O 1
ATOM 1645 N N . GLN A 1 108 ? -1.87536 36.44558 35.03539 1.000 38.85384 134 GLN A N 1
ATOM 1646 C CA . GLN A 1 108 ? -2.76934 37.58706 34.91483 1.000 43.30575 134 GLN A CA 1
ATOM 1647 C C . GLN A 1 108 ? -2.93023 37.99511 33.45674 1.000 50.97653 134 GLN A C 1
ATOM 1648 O O . GLN A 1 108 ? -4.03720 38.33340 33.01834 1.000 46.21184 134 GLN A O 1
ATOM 1662 N N . THR A 1 109 ? -1.84248 37.93171 32.68319 1.000 45.88038 135 THR A N 1
ATOM 1663 C CA . THR A 1 109 ? -1.87508 38.31051 31.27621 1.000 46.19410 135 THR A CA 1
ATOM 1664 C C . THR A 1 109 ? -2.49297 37.20855 30.41628 1.000 47.98544 135 THR A C 1
ATOM 1665 O O . THR A 1 109 ? -3.23836 37.50474 29.46962 1.000 40.03191 135 THR A O 1
ATOM 1676 N N . LEU A 1 110 ? -2.21925 35.93484 30.72327 1.000 40.04304 136 LEU A N 1
ATOM 1677 C CA . LEU A 1 110 ? -2.86212 34.86601 29.96366 1.000 47.35589 136 LEU A CA 1
ATOM 1678 C C . LEU A 1 110 ? -4.37264 34.90204 30.17116 1.000 48.71706 136 LEU A C 1
ATOM 1679 O O . LEU A 1 110 ? -5.14499 34.70040 29.22779 1.000 51.54936 136 LEU A O 1
ATOM 1695 N N . LEU A 1 111 ? -4.81119 35.19137 31.39798 1.000 47.92498 137 LEU A N 1
ATOM 1696 C CA . LEU A 1 111 ? -6.23597 35.15135 31.70677 1.000 54.14641 137 LEU A CA 1
ATOM 1697 C C . LEU A 1 111 ? -6.98173 36.32844 31.09613 1.000 53.73046 137 LEU A C 1
ATOM 1698 O O . LEU A 1 111 ? -8.19021 36.23580 30.85484 1.000 58.39172 137 LEU A O 1
ATOM 1714 N N . THR A 1 112 ? -6.28090 37.43141 30.84093 1.000 54.82733 138 THR A N 1
ATOM 1715 C CA . THR A 1 112 ? -6.88556 38.69359 30.43958 1.000 61.47559 138 THR A CA 1
ATOM 1716 C C . THR A 1 112 ? -6.73384 38.97549 28.94982 1.000 61.99364 138 THR A C 1
ATOM 1717 O O . THR A 1 112 ? -7.71824 39.30585 28.28100 1.000 65.83434 138 THR A O 1
ATOM 1728 N N . GLN A 1 113 ? -5.51379 38.85778 28.41751 1.000 57.15194 139 GLN A N 1
ATOM 1729 C CA . GLN A 1 113 ? -5.21980 39.22233 27.03935 1.000 64.83619 139 GLN A CA 1
ATOM 1730 C C . GLN A 1 113 ? -5.03037 38.02720 26.11341 1.000 63.51868 139 GLN A C 1
ATOM 1731 O O . GLN A 1 113 ? -5.22531 38.17309 24.90348 1.000 63.71977 139 GLN A O 1
ATOM 1745 N N . GLY A 1 114 ? -4.67509 36.86603 26.63897 1.000 48.73923 140 GLY A N 1
ATOM 1746 C CA . GLY A 1 114 ? -4.51664 35.67207 25.83526 1.000 54.33358 140 GLY A CA 1
ATOM 1747 C C . GLY A 1 114 ? -3.05431 35.31088 25.63546 1.000 57.50612 140 GLY A C 1
ATOM 1748 O O . GLY A 1 114 ? -2.13489 36.06440 25.96167 1.000 51.15977 140 GLY A O 1
ATOM 1752 N N . ALA A 1 115 ? -2.85591 34.11907 25.06843 1.000 56.58612 141 ALA A N 1
ATOM 1753 C CA . ALA A 1 115 ? -1.50620 33.57221 24.97726 1.000 56.15693 141 ALA A CA 1
ATOM 1754 C C . ALA A 1 115 ? -0.58199 34.46275 24.14798 1.000 61.66670 141 ALA A C 1
ATOM 1755 O O . ALA A 1 115 ? 0.63054 34.50037 24.39529 1.000 60.76659 141 ALA A O 1
ATOM 1762 N N . ASP A 1 116 ? -1.12695 35.21483 23.18522 1.000 59.93291 142 ASP A N 1
ATOM 1763 C CA . ASP A 1 116 ? -0.27246 36.03933 22.32947 1.000 66.92377 142 ASP A CA 1
ATOM 1764 C C . ASP A 1 116 ? 0.55652 37.03896 23.14179 1.000 64.07261 142 ASP A C 1
ATOM 1765 O O . ASP A 1 116 ? 1.75029 37.23506 22.87287 1.000 54.57737 142 ASP A O 1
ATOM 1774 N N . ASP A 1 117 ? -0.05895 37.67529 24.13986 1.000 60.68946 143 ASP A N 1
ATOM 1775 C CA . ASP A 1 117 ? 0.59649 38.65277 25.00121 1.000 59.81916 143 ASP A CA 1
ATOM 1776 C C . ASP A 1 117 ? 1.18632 38.02801 26.25767 1.000 57.80556 143 ASP A C 1
ATOM 1777 O O . ASP A 1 117 ? 2.00004 38.67404 26.92990 1.000 57.73711 143 ASP A O 1
ATOM 1786 N N . ALA A 1 118 ? 0.80936 36.78965 26.57859 1.000 56.05385 144 ALA A N 1
ATOM 1787 C CA . ALA A 1 118 ? 1.37318 36.12795 27.74932 1.000 48.99266 144 ALA A CA 1
ATOM 1788 C C . ALA A 1 118 ? 2.71905 35.48911 27.42835 1.000 49.19750 144 ALA A C 1
ATOM 1789 O O . ALA A 1 118 ? 3.63974 35.50933 28.25787 1.000 48.02845 144 ALA A O 1
ATOM 1796 N N . TYR A 1 119 ? 2.84867 34.92436 26.22588 1.000 51.66220 145 TYR A N 1
ATOM 1797 C CA . TYR A 1 119 ? 4.06297 34.19354 25.87345 1.000 47.88827 145 TYR A CA 1
ATOM 1798 C C . TYR A 1 119 ? 5.31946 35.03442 25.99774 1.000 47.49660 145 TYR A C 1
ATOM 1799 O O . TYR A 1 119 ? 6.36479 34.48342 26.39594 1.000 45.71994 145 TYR A O 1
ATOM 1817 N N . PRO A 1 120 ? 5.31490 36.32117 25.64649 1.000 44.52835 146 PRO A N 1
ATOM 1818 C CA . PRO A 1 120 ? 6.53951 37.12058 25.81923 1.000 48.51896 146 PRO A CA 1
ATOM 1819 C C . PRO A 1 120 ? 7.00660 37.22474 27.25955 1.000 45.66926 146 PRO A C 1
ATOM 1820 O O . PRO A 1 120 ? 8.20907 37.40176 27.48829 1.000 40.41773 146 PRO A O 1
ATOM 1831 N N . ILE A 1 121 ? 6.10499 37.15988 28.24137 1.000 45.30046 147 ILE A N 1
ATOM 1832 C CA . ILE A 1 121 ? 6.55075 37.26346 29.62744 1.000 44.61184 147 ILE A CA 1
ATOM 1833 C C . ILE A 1 121 ? 7.53259 36.14411 29.93690 1.000 40.05041 147 ILE A C 1
ATOM 1834 O O . ILE A 1 121 ? 8.61291 36.36810 30.49459 1.000 42.94811 147 ILE A O 1
ATOM 1850 N N . LEU A 1 122 ? 7.17339 34.91721 29.56211 1.000 35.89632 148 LEU A N 1
ATOM 1851 C CA . LEU A 1 122 ? 8.08413 33.79890 29.75815 1.000 41.83093 148 LEU A CA 1
ATOM 1852 C C . LEU A 1 122 ? 9.29725 33.90849 28.84054 1.000 43.20230 148 LEU A C 1
ATOM 1853 O O . LEU A 1 122 ? 10.43555 33.70520 29.28391 1.000 42.80293 148 LEU A O 1
ATOM 1869 N N . ALA A 1 123 ? 9.07854 34.27749 27.57320 1.000 37.33856 149 ALA A N 1
ATOM 1870 C CA . ALA A 1 123 ? 10.16674 34.30257 26.60090 1.000 40.90151 149 ALA A CA 1
ATOM 1871 C C . ALA A 1 123 ? 11.23566 35.33051 26.95724 1.000 41.34400 149 ALA A C 1
ATOM 1872 O O . ALA A 1 123 ? 12.42794 35.10910 26.70088 1.000 41.10361 149 ALA A O 1
ATOM 1879 N N . ASN A 1 124 ? 10.83957 36.46908 27.53250 1.000 38.74859 150 ASN A N 1
ATOM 1880 C CA . ASN A 1 124 ? 11.80866 37.52474 27.80894 1.000 42.86840 150 ASN A CA 1
ATOM 1881 C C . ASN A 1 124 ? 12.40882 37.45224 29.20667 1.000 39.84111 150 ASN A C 1
ATOM 1882 O O . ASN A 1 124 ? 13.38493 38.16164 29.48313 1.000 43.62349 150 ASN A O 1
ATOM 1893 N N . SER A 1 125 ? 11.84866 36.61745 30.08135 1.000 40.03128 151 SER A N 1
ATOM 1894 C CA . SER A 1 125 ? 12.28808 36.46359 31.46221 1.000 44.54493 151 SER A CA 1
ATOM 1895 C C . SER A 1 125 ? 13.15356 35.22579 31.66019 1.000 41.30856 151 SER A C 1
ATOM 1896 O O . SER A 1 125 ? 13.22320 34.68368 32.76734 1.000 36.64639 151 SER A O 1
ATOM 1904 N N . LEU A 1 126 ? 13.82629 34.77148 30.60405 1.000 43.09930 152 LEU A N 1
ATOM 1905 C CA . LEU A 1 126 ? 14.66867 33.58583 30.72683 1.000 39.00366 152 LEU A CA 1
ATOM 1906 C C . LEU A 1 126 ? 15.76451 33.77031 31.76389 1.000 39.48475 152 LEU A C 1
ATOM 1907 O O . LEU A 1 126 ? 16.13083 32.81977 32.45755 1.000 42.38338 152 LEU A O 1
ATOM 1923 N N . SER A 1 127 ? 16.33795 34.97155 31.86289 1.000 35.01434 153 SER A N 1
ATOM 1924 C CA . SER A 1 127 ? 17.39543 35.14782 32.85475 1.000 39.16631 153 SER A CA 1
ATOM 1925 C C . SER A 1 127 ? 16.86199 34.91995 34.26464 1.000 37.73927 153 SER A C 1
ATOM 1926 O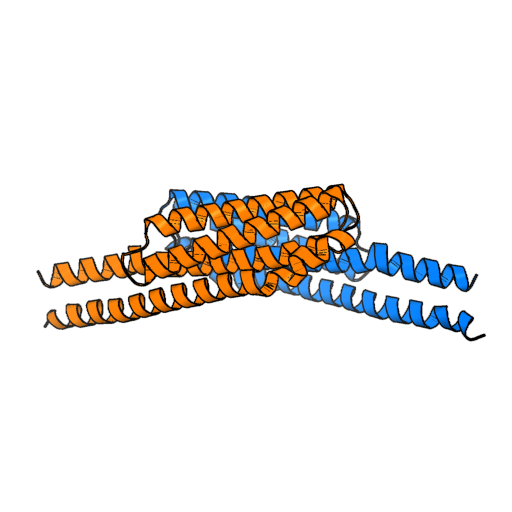 O . SER A 1 127 ? 17.58986 34.41639 35.13048 1.000 34.23812 153 SER A O 1
ATOM 1934 N N . THR A 1 128 ? 15.59408 35.27695 34.50259 1.000 33.27032 154 THR A N 1
ATOM 1935 C CA . THR A 1 128 ? 14.96067 35.05511 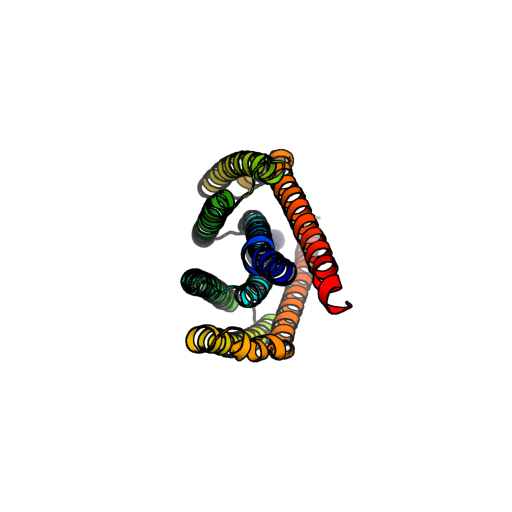35.79967 1.000 37.50419 154 THR A CA 1
ATOM 1936 C C . THR A 1 128 ? 14.78141 33.56876 36.06086 1.000 36.98815 154 THR A C 1
ATOM 1937 O O . THR A 1 128 ? 15.11246 33.05420 37.13918 1.000 33.68186 154 THR A O 1
ATOM 1948 N N . PHE A 1 129 ? 14.24578 32.86033 35.07827 1.000 33.99502 155 PHE A N 1
ATOM 1949 C CA . PHE A 1 129 ? 14.04802 31.44134 35.26448 1.000 33.00302 155 PHE A CA 1
ATOM 1950 C C . PHE A 1 129 ? 15.37258 30.69417 35.27517 1.000 35.44366 155 PHE A C 1
ATOM 1951 O O . PHE A 1 129 ? 15.54359 29.75082 36.04878 1.000 34.36343 155 PHE A O 1
ATOM 1968 N N . GLU A 1 130 ? 16.31440 31.08596 34.41821 1.000 33.03401 156 GLU A N 1
ATOM 1969 C CA . GLU A 1 130 ? 17.58094 30.36493 34.35041 1.000 38.19224 156 GLU A CA 1
ATOM 1970 C C . GLU A 1 130 ? 18.32768 30.46546 35.67588 1.000 36.26972 156 GLU A C 1
ATOM 1971 O O . GLU A 1 130 ? 18.91402 29.48525 36.14761 1.000 35.04667 156 GLU A O 1
ATOM 1983 N N . ALA A 1 131 ? 18.27450 31.63288 36.31137 1.000 31.30122 157 ALA A N 1
ATOM 1984 C CA . ALA A 1 131 ? 18.87804 31.80297 37.62714 1.000 36.46894 157 ALA A CA 1
ATOM 1985 C C . ALA A 1 131 ? 18.24745 30.86650 38.65300 1.000 34.18911 157 ALA A C 1
ATOM 1986 O O . ALA A 1 131 ? 18.94109 30.32195 39.51753 1.000 32.93738 157 ALA A O 1
ATOM 1993 N N . LEU A 1 132 ? 16.92927 30.68400 38.58290 1.000 30.31590 158 LEU A N 1
ATOM 1994 C CA . LEU A 1 132 ? 16.25681 29.75073 39.46622 1.000 31.70415 158 LEU A CA 1
ATOM 1995 C C . LEU A 1 132 ? 16.74868 28.33716 39.19763 1.000 37.50748 158 LEU A C 1
ATOM 1996 O O . LEU A 1 132 ? 17.12898 27.60420 40.11493 1.000 34.18661 158 LEU A O 1
ATOM 2012 N N . GLU A 1 133 ? 16.75547 27.95442 37.92439 1.000 37.33594 159 GLU A N 1
ATOM 2013 C CA . GLU A 1 133 ? 17.24000 26.64192 37.51556 1.000 39.59250 159 GLU A CA 1
ATOM 2014 C C . GLU A 1 133 ? 18.66707 26.40710 37.97703 1.000 39.06704 159 GLU A C 1
ATOM 2015 O O . GLU A 1 133 ? 18.99951 25.33412 38.49229 1.000 35.51388 159 GLU A O 1
ATOM 2027 N N . SER A 1 134 ? 19.54574 27.38149 37.76716 1.000 37.66919 160 SER A N 1
ATOM 2028 C CA . SER A 1 134 ? 20.93729 27.14668 38.13101 1.000 37.67022 160 SER A CA 1
ATOM 2029 C C . SER A 1 134 ? 21.09232 27.01302 39.64083 1.000 39.67986 160 SER A C 1
ATOM 2030 O O . SER A 1 134 ? 22.00561 26.33142 40.10708 1.000 37.37920 160 SER A O 1
ATOM 2038 N N . ASP A 1 135 ? 20.21767 27.64355 40.42738 1.000 35.15305 161 ASP A N 1
ATOM 2039 C CA . ASP A 1 135 ? 20.29782 27.43117 41.86784 1.000 36.93200 161 ASP A CA 1
ATOM 2040 C C . ASP A 1 135 ? 19.93362 25.99364 42.23236 1.000 33.05076 161 ASP A C 1
ATOM 2041 O O . ASP A 1 135 ? 20.55217 25.39907 43.12106 1.000 34.84747 161 ASP A O 1
ATOM 2050 N N . PHE A 1 136 ? 18.90289 25.43365 41.59025 1.000 32.19371 162 PHE A N 1
ATOM 2051 C CA . PHE A 1 136 ? 18.59485 24.01951 41.79703 1.000 34.70748 162 PHE A CA 1
ATOM 2052 C C . PHE A 1 136 ? 19.77765 23.15614 41.40064 1.000 35.71096 162 PHE A C 1
ATOM 2053 O O . PHE A 1 136 ? 20.14363 22.20488 42.10335 1.000 33.93679 162 PHE A O 1
ATOM 2070 N N . THR A 1 137 ? 20.36905 23.45703 40.24832 1.000 37.20598 163 THR A N 1
ATOM 2071 C CA . THR A 1 137 ? 21.51354 22.68515 39.78377 1.000 39.54050 163 THR A CA 1
ATOM 2072 C C . THR A 1 137 ? 22.64294 22.74472 40.80093 1.000 37.44113 163 THR A C 1
ATOM 2073 O O . THR A 1 137 ? 23.22043 21.71721 41.16125 1.000 31.64015 163 THR A O 1
ATOM 2084 N N . LEU A 1 138 ? 22.96192 23.93965 41.29270 1.000 34.07748 164 LEU A N 1
ATOM 2085 C CA . LEU A 1 138 ? 24.04318 24.05680 42.26783 1.000 35.35834 164 LEU A CA 1
ATOM 2086 C C . LEU A 1 138 ? 23.67852 23.35023 43.56184 1.000 34.98289 164 LEU A C 1
ATOM 2087 O O . LEU A 1 138 ? 24.52126 22.67975 44.17525 1.000 31.95077 164 LEU A O 1
ATOM 2103 N N . LEU A 1 139 ? 22.41889 23.46298 43.97097 1.000 30.57411 165 LEU A N 1
ATOM 2104 C CA . LEU A 1 139 ? 21.96611 22.78804 45.17874 1.000 34.73366 165 LEU A CA 1
ATOM 2105 C C . LEU A 1 139 ? 22.06416 21.27901 45.01257 1.000 35.33037 165 LEU A C 1
ATOM 2106 O O . LEU A 1 139 ? 22.52998 20.57329 45.91368 1.000 28.09865 165 LEU A O 1
ATOM 2122 N N . ILE A 1 140 ? 21.59429 20.76418 43.87060 1.000 30.99567 166 ILE A N 1
ATOM 2123 C CA . ILE A 1 140 ? 21.70928 19.33735 43.59809 1.000 33.41587 166 ILE A CA 1
ATOM 2124 C C . ILE A 1 140 ? 23.17435 18.94372 43.56938 1.000 33.21586 166 ILE A C 1
ATOM 2125 O O . ILE A 1 140 ? 23.53102 17.84825 44.00426 1.000 36.06712 166 ILE A O 1
ATOM 2141 N N . GLY A 1 141 ? 24.04510 19.81829 43.05997 1.000 30.37085 167 GLY A N 1
ATOM 2142 C CA . GLY A 1 141 ? 25.46601 19.52002 43.07507 1.000 32.14535 167 GLY A CA 1
ATOM 2143 C C . GLY A 1 141 ? 26.00430 19.41621 44.48666 1.000 31.39355 167 GLY A C 1
ATOM 2144 O O . GLY A 1 141 ? 26.79929 18.52051 44.80268 1.000 31.71478 167 GLY A O 1
ATOM 2148 N N . ILE A 1 142 ? 25.57445 20.32613 45.35557 1.000 29.07480 168 ILE A N 1
ATOM 2149 C CA . ILE A 1 142 ? 25.97618 20.28266 46.75277 1.000 28.70945 168 ILE A CA 1
ATOM 2150 C C . ILE A 1 142 ? 25.51379 18.98738 47.40411 1.000 33.87341 168 ILE A C 1
ATOM 2151 O O . ILE A 1 142 ? 26.26358 18.34468 48.14143 1.000 34.42314 168 ILE A O 1
ATOM 2167 N N . LEU A 1 143 ? 24.26625 18.59605 47.16310 1.000 33.42626 169 LEU A N 1
ATOM 2168 C CA . LEU A 1 143 ? 23.75766 17.38215 47.78223 1.000 35.31768 169 LEU A CA 1
ATOM 2169 C C . LEU A 1 143 ? 24.37448 16.14002 47.16348 1.000 37.12359 169 LEU A C 1
ATOM 2170 O O . LEU A 1 143 ? 24.61372 15.16369 47.87732 1.000 31.57163 169 LEU A O 1
ATOM 2186 N N . HIS A 1 144 ? 24.65278 16.15375 45.85537 1.000 34.90734 170 HIS A N 1
ATOM 2187 C CA . HIS A 1 144 ? 25.39761 15.04452 45.27454 1.000 36.26185 170 HIS A CA 1
ATOM 2188 C C . HIS A 1 144 ? 26.75645 14.91096 45.92345 1.000 35.63456 170 HIS A C 1
ATOM 2189 O O . HIS A 1 144 ? 27.22653 13.79946 46.19642 1.000 37.05915 170 HIS A O 1
ATOM 2203 N N . GLN A 1 145 ? 27.41819 16.04199 46.14345 1.000 29.15190 171 GLN A N 1
ATOM 2204 C CA . GLN A 1 145 ? 28.68754 16.02989 46.84706 1.000 36.65803 171 GLN A CA 1
ATOM 2205 C C . GLN A 1 145 ? 28.51754 15.49642 48.25673 1.000 38.19492 171 GLN A C 1
ATOM 2206 O O . GLN A 1 145 ? 29.35149 14.71826 48.73810 1.000 34.79039 171 GLN A O 1
ATOM 2220 N N . ALA A 1 146 ? 27.44752 15.91025 48.94026 1.000 29.71993 172 ALA A N 1
ATOM 2221 C CA . ALA A 1 146 ? 27.21858 15.41269 50.29156 1.000 32.13470 172 ALA A CA 1
ATOM 2222 C C . ALA A 1 146 ? 27.00549 13.90486 50.28586 1.000 31.39964 172 ALA A C 1
ATOM 2223 O O . ALA A 1 146 ? 27.54874 13.18777 51.13581 1.000 34.24467 172 ALA A O 1
ATOM 2230 N N . MET A 1 147 ? 26.20554 13.40420 49.34507 1.000 35.88857 173 MET A N 1
ATOM 2231 C CA . MET A 1 147 ? 26.00380 11.96460 49.25653 1.000 31.28219 173 MET A CA 1
ATOM 2232 C C . MET A 1 147 ? 27.31493 11.22843 49.08046 1.000 33.78391 173 MET A C 1
ATOM 2233 O O . MET A 1 147 ? 27.55316 10.18898 49.71003 1.000 34.45317 173 MET A O 1
ATOM 2247 N N . ASP A 1 148 ? 28.15651 11.70272 48.17244 1.000 38.35332 174 ASP A N 1
ATOM 2248 C CA . ASP A 1 148 ? 29.36466 10.93733 47.92846 1.000 39.22252 174 ASP A CA 1
ATOM 2249 C C . ASP A 1 148 ? 30.32446 11.07180 49.09911 1.000 34.74786 174 ASP A C 1
ATOM 2250 O O . ASP A 1 148 ? 30.97437 10.09559 49.48917 1.000 36.17289 174 ASP A O 1
ATOM 2259 N N . SER A 1 149 ? 30.39426 12.26300 49.69096 1.000 30.53068 175 SER A N 1
ATOM 2260 C CA . SER A 1 149 ? 31.18982 12.45543 50.89425 1.000 32.56826 175 SER A CA 1
ATOM 2261 C C . SER A 1 149 ? 30.66977 11.57622 52.02559 1.000 34.05897 175 SER A C 1
ATOM 2262 O O . SER A 1 149 ? 31.45859 10.99240 52.78145 1.000 34.41629 175 SER A O 1
ATOM 2270 N N . ASN A 1 150 ? 29.34389 11.46829 52.15703 1.000 29.36065 176 ASN A N 1
ATOM 2271 C CA . ASN A 1 150 ? 28.77010 10.58651 53.16992 1.000 30.23874 176 ASN A CA 1
ATOM 2272 C C . ASN A 1 150 ? 29.22246 9.15336 52.94640 1.000 29.75680 176 ASN A C 1
ATOM 2273 O O . ASN A 1 150 ? 29.65039 8.46266 53.87769 1.000 30.56191 176 ASN A O 1
ATOM 2284 N N . LYS A 1 151 ? 29.09701 8.68069 51.70293 1.000 31.27690 177 LYS A N 1
ATOM 2285 C CA . LYS A 1 151 ? 29.47287 7.31150 51.39158 1.000 29.95852 177 LYS A CA 1
ATOM 2286 C C . LYS A 1 151 ? 30.94631 7.07865 51.66168 1.000 33.08538 177 LYS A C 1
ATOM 2287 O O . LYS A 1 151 ? 31.34087 6.00054 52.12027 1.000 33.32192 177 LYS A O 1
ATOM 2306 N N . VAL A 1 152 ? 31.78840 8.06263 51.34044 1.000 30.40260 178 VAL A N 1
ATOM 2307 C CA . VAL A 1 152 ? 33.19933 7.92944 51.68150 1.000 31.28008 178 VAL A CA 1
ATOM 2308 C C . VAL A 1 152 ? 33.36268 7.80881 53.19014 1.000 31.66999 178 VAL A C 1
ATOM 2309 O O . VAL A 1 152 ? 34.08702 6.93976 53.67805 1.000 32.23614 178 VAL A O 1
ATOM 2322 N N . GLN A 1 153 ? 32.66925 8.66548 53.94935 1.000 31.65516 179 GLN A N 1
ATOM 2323 C CA . GLN A 1 153 ? 32.77489 8.60358 55.40061 1.000 31.87718 179 GLN A CA 1
ATOM 2324 C C . GLN A 1 153 ? 32.32445 7.24471 55.91403 1.000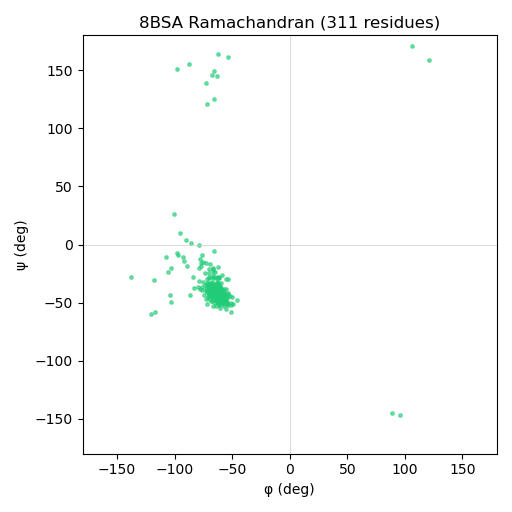 31.79320 179 GLN A C 1
ATOM 2325 O O . GLN A 1 153 ? 32.97918 6.64908 56.76839 1.000 32.70436 179 GLN A O 1
ATOM 2339 N N . ILE A 1 154 ? 31.19374 6.74999 55.41326 1.000 31.06023 180 ILE A N 1
ATOM 2340 C CA . ILE A 1 154 ? 30.67614 5.46512 55.87099 1.000 31.97437 180 ILE A CA 1
ATOM 2341 C C . ILE A 1 154 ? 31.66770 4.35858 55.55356 1.000 31.55681 180 ILE A C 1
ATOM 2342 O O . ILE A 1 154 ? 32.03958 3.56040 56.42125 1.000 32.55956 180 ILE A O 1
ATOM 2358 N N . LEU A 1 155 ? 32.10205 4.29419 54.29583 1.000 31.46291 181 LEU A N 1
ATOM 2359 C CA . LEU A 1 155 ? 33.08195 3.29331 53.89746 1.000 32.29327 181 LEU A CA 1
ATOM 2360 C C . LEU A 1 155 ? 34.33365 3.39163 54.74517 1.000 34.74675 181 LEU A C 1
ATOM 2361 O O . LEU A 1 155 ? 34.88874 2.37299 55.18096 1.000 33.58125 181 LEU A O 1
ATOM 2377 N N . SER A 1 156 ? 34.81265 4.61081 54.96484 1.000 33.15995 182 SER A N 1
ATOM 2378 C CA . SER A 1 156 ? 35.96054 4.78789 55.83300 1.000 34.08132 182 SER A CA 1
ATOM 2379 C C . SER A 1 156 ? 35.67181 4.25589 57.23219 1.000 34.36745 182 SER A C 1
ATOM 2380 O O . SER A 1 156 ? 36.46603 3.49778 57.79165 1.000 35.13560 182 SER A O 1
ATOM 2388 N N . SER A 1 157 ? 34.53269 4.61685 57.81301 1.000 33.83183 183 SER A N 1
ATOM 2389 C CA . SER A 1 157 ? 34.30299 4.20779 59.19708 1.000 38.27398 183 SER A CA 1
ATOM 2390 C C . SER A 1 157 ? 34.15353 2.69627 59.35543 1.000 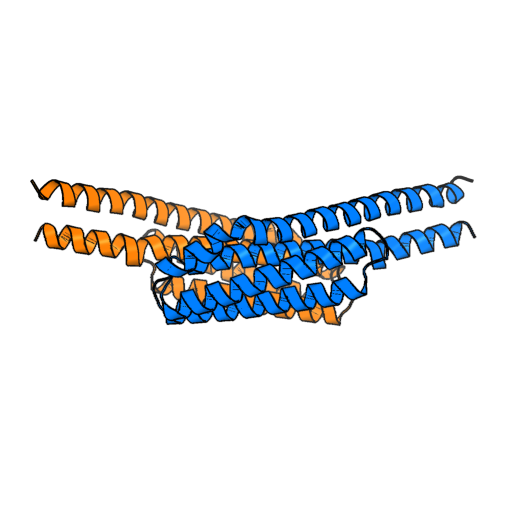39.37424 183 SER A C 1
ATOM 2391 O O . SER A 1 157 ? 34.36246 2.18121 60.45158 1.000 37.78684 183 SER A O 1
ATOM 2399 N N . VAL A 1 158 ? 33.82024 1.97106 58.29181 1.000 36.55026 184 VAL A N 1
ATOM 2400 C CA . VAL A 1 158 ? 33.74387 0.51128 58.34230 1.000 38.64661 184 VAL A CA 1
ATOM 2401 C C . VAL A 1 158 ? 35.10669 -0.14184 58.32669 1.000 41.54504 184 VAL A C 1
ATOM 2402 O O . VAL A 1 158 ? 35.20229 -1.34711 58.58955 1.000 39.10802 184 VAL A O 1
ATOM 2415 N N . LYS A 1 159 ? 36.16507 0.62506 58.08205 1.000 35.55389 185 LYS A N 1
ATOM 2416 C CA . LYS A 1 159 ? 37.50175 0.07124 58.20552 1.000 40.98356 185 LYS A CA 1
ATOM 2417 C C . LYS A 1 159 ? 37.72223 -0.57660 59.56646 1.000 44.49506 185 LYS A C 1
ATOM 2418 O O . LYS A 1 159 ? 38.50478 -1.51898 59.67614 1.000 39.77209 185 LYS A O 1
ATOM 2437 N N . THR A 1 160 ? 37.05015 -0.08843 60.61012 1.000 42.97495 186 THR A N 1
ATOM 2438 C CA . THR A 1 160 ? 37.20120 -0.69700 61.93022 1.000 60.05455 186 THR A CA 1
ATOM 2439 C C . THR A 1 160 ? 36.81895 -2.17261 61.92190 1.000 57.46752 186 THR A C 1
ATOM 2440 O O . THR A 1 160 ? 37.32231 -2.94446 62.74491 1.000 58.30009 186 THR A O 1
ATOM 2451 N N . LEU A 1 161 ? 35.95080 -2.58971 60.99947 1.000 51.05352 187 LEU A N 1
ATOM 2452 C CA . LEU A 1 161 ? 35.55358 -3.99117 60.92173 1.000 57.82147 187 LEU A CA 1
ATOM 2453 C C . LEU A 1 161 ? 36.60064 -4.87294 60.25122 1.000 62.79231 187 LEU A C 1
ATOM 2454 O O . LEU A 1 161 ? 36.49376 -6.10296 60.32008 1.000 63.82476 187 LEU A O 1
ATOM 2470 N N . ASN A 1 162 ? 37.60129 -4.28337 59.61009 1.000 62.97946 188 ASN A N 1
ATOM 2471 C CA . ASN A 1 162 ? 38.69728 -5.03203 59.01948 1.000 66.64707 188 ASN A CA 1
ATOM 2472 C C . ASN A 1 162 ? 39.84181 -5.21027 60.00804 1.000 66.30294 188 ASN A C 1
ATOM 2473 O O . ASN A 1 162 ? 40.86876 -5.79483 59.65086 1.000 63.59087 188 ASN A O 1
ATOM 2484 N N . SER A 1 163 ? 39.65410 -4.75029 61.24659 1.000 73.47992 189 SER A N 1
ATOM 2485 C CA . SER A 1 163 ? 40.64496 -4.82212 62.31728 1.000 78.58188 189 SER A CA 1
ATOM 2486 C C . SER A 1 163 ? 40.46080 -6.02770 63.22500 1.000 76.48231 189 SER A C 1
ATOM 2487 O O . SER A 1 163 ? 40.93349 -7.11910 62.91765 1.000 83.02161 189 SER A O 1
ATOM 2495 N N . SER B 1 6 ? -16.81699 27.55963 -1.83400 1.000 67.62268 32 SER B N 1
ATOM 2496 C CA . SER B 1 6 ? -15.90391 28.59395 -2.31616 1.000 76.47590 32 SER B CA 1
ATOM 2497 C C . SER B 1 6 ? -14.46389 28.16798 -1.97692 1.000 74.24124 32 SER B C 1
ATOM 2498 O O . SER B 1 6 ? -14.24968 27.38843 -1.04014 1.000 68.76049 32 SER B O 1
ATOM 2505 N N . GLU B 1 7 ? -13.48378 28.66757 -2.74214 1.000 81.07228 33 GLU B N 1
ATOM 2506 C CA . GLU B 1 7 ? -12.08563 28.31652 -2.50148 1.000 68.02393 33 GLU B CA 1
ATOM 2507 C C . GLU B 1 7 ? -11.43680 29.18440 -1.42883 1.000 67.40135 33 GLU B C 1
ATOM 2508 O O . GLU B 1 7 ? -10.52309 28.71725 -0.73850 1.000 60.49464 33 GLU B O 1
ATOM 2520 N N . LEU B 1 8 ? -11.89847 30.42348 -1.25351 1.000 59.71302 34 LEU B N 1
ATOM 2521 C CA . LEU B 1 8 ? -11.41915 31.22734 -0.13321 1.000 57.99255 34 LEU B CA 1
ATOM 2522 C C . LEU B 1 8 ? -11.99796 30.72422 1.18675 1.000 56.38440 34 LEU B C 1
ATOM 2523 O O . LEU B 1 8 ? -11.31025 30.71775 2.21291 1.000 53.27651 34 LEU B O 1
ATOM 2539 N N . ASP B 1 9 ? -13.27912 30.34539 1.18262 1.000 56.06968 35 ASP B N 1
ATOM 2540 C CA . ASP B 1 9 ? -13.88183 29.68081 2.33812 1.000 62.79638 35 ASP B CA 1
ATOM 2541 C C . ASP B 1 9 ? -13.07105 28.45651 2.74737 1.000 57.06470 35 ASP B C 1
ATOM 2542 O O . ASP B 1 9 ? -12.84660 28.21830 3.94268 1.000 53.19473 35 ASP B O 1
ATOM 2551 N N . LYS B 1 10 ? -12.62565 27.66678 1.76465 1.000 57.83528 36 LYS B N 1
ATOM 2552 C CA . LYS B 1 10 ? -11.84379 26.47050 2.06296 1.000 53.53301 36 LYS B CA 1
ATOM 2553 C C . LYS B 1 10 ? -10.55637 26.81960 2.79517 1.000 54.02830 36 LYS B C 1
ATOM 2554 O O . LYS B 1 10 ? -10.17026 26.13614 3.74845 1.000 49.70793 36 LYS B O 1
ATOM 2573 N N . ILE B 1 11 ? -9.85898 27.86168 2.35260 1.000 54.77263 37 ILE B N 1
ATOM 2574 C CA . ILE B 1 11 ? -8.68997 28.30232 3.10028 1.000 51.59473 37 ILE B CA 1
ATOM 2575 C C . ILE B 1 11 ? -9.07466 28.60939 4.53601 1.000 51.26895 37 ILE B C 1
ATOM 2576 O O . ILE B 1 11 ? -8.42308 28.15607 5.48249 1.000 45.49444 37 ILE B O 1
ATOM 2592 N N . GLN B 1 12 ? -10.13999 29.38759 4.72548 1.000 46.55607 38 GLN B N 1
ATOM 2593 C CA . GLN B 1 12 ? -10.50251 29.78415 6.08063 1.000 58.32871 38 GLN B CA 1
ATOM 2594 C C . GLN B 1 12 ? -10.83663 28.56861 6.93151 1.000 54.59900 38 GLN B C 1
ATOM 2595 O O . GLN B 1 12 ? -10.42269 28.48482 8.09466 1.000 51.21114 38 GLN B O 1
ATOM 2609 N N . SER B 1 13 ? -11.57558 27.61199 6.36321 1.000 50.57513 39 SER B N 1
ATOM 2610 C CA . SER B 1 13 ? -11.96608 26.43424 7.12704 1.000 54.67283 39 SER B CA 1
ATOM 2611 C C . SER B 1 13 ? -10.77231 25.52893 7.38968 1.000 50.26666 39 SER B C 1
ATOM 2612 O O . SER B 1 13 ? -10.59320 25.04625 8.51206 1.000 47.94186 39 SER B O 1
ATOM 2620 N N . GLU B 1 14 ? -9.94904 25.28424 6.36857 1.000 51.28058 40 GLU B N 1
ATOM 2621 C CA . GLU B 1 14 ? -8.76122 24.46367 6.56877 1.000 48.80748 40 GLU B CA 1
ATOM 2622 C C . GLU B 1 14 ? -7.82158 25.11871 7.56866 1.000 45.13943 40 GLU B C 1
ATOM 2623 O O . GLU B 1 14 ? -7.23977 24.44230 8.42219 1.000 41.48864 40 GLU B O 1
ATOM 2635 N N . LEU B 1 15 ? -7.68782 26.44107 7.50444 1.000 46.84776 41 LEU B N 1
ATOM 2636 C CA . LEU B 1 15 ? -6.83139 27.13333 8.45613 1.000 45.08861 41 LEU B CA 1
ATOM 2637 C C . LEU B 1 15 ? -7.39078 27.00871 9.86685 1.000 43.12326 41 LEU B C 1
ATOM 2638 O O . LEU B 1 15 ? -6.66444 26.69684 10.81491 1.000 40.25648 41 LEU B O 1
ATOM 2654 N N . LEU B 1 16 ? -8.69464 27.24229 10.01740 1.000 43.51757 42 LEU B N 1
ATOM 2655 C CA . LEU B 1 16 ? -9.33315 27.14356 11.32640 1.000 43.82082 42 LEU B CA 1
ATOM 2656 C C . LEU B 1 16 ? -9.27498 25.72307 11.86678 1.000 48.15942 42 LEU B C 1
ATOM 2657 O O . LEU B 1 16 ? -8.99935 25.51451 13.05361 1.000 41.53743 42 LEU B O 1
ATOM 2673 N N . ASN B 1 17 ? -9.54541 24.73412 11.01918 1.000 42.10802 43 ASN B N 1
ATOM 2674 C CA . ASN B 1 17 ? -9.35358 23.35807 11.43835 1.000 46.75473 43 ASN B CA 1
ATOM 2675 C C . ASN B 1 17 ? -7.95147 23.16009 12.00744 1.000 44.70392 43 ASN B C 1
ATOM 2676 O O . ASN B 1 17 ? -7.77867 22.55223 13.06687 1.000 38.63765 43 ASN B O 1
ATOM 2687 N N . TYR B 1 18 ? -6.93993 23.70523 11.34012 1.000 43.25052 44 TYR B N 1
ATOM 2688 C CA . TYR B 1 18 ? -5.56702 23.47006 11.76308 1.000 40.08622 44 TYR B CA 1
ATOM 2689 C C . TYR B 1 18 ? -5.25152 24.18076 13.07019 1.000 42.34254 44 TYR B C 1
ATOM 2690 O O . TYR B 1 18 ? -4.65535 23.59521 13.97874 1.000 36.26059 44 TYR B O 1
ATOM 2708 N N . THR B 1 19 ? -5.61544 25.45220 13.17745 1.000 37.30314 45 THR B N 1
ATOM 2709 C CA . THR B 1 19 ? -5.21500 26.22584 14.34261 1.000 39.46431 45 THR B CA 1
ATOM 2710 C C . THR B 1 19 ? -6.07502 25.92066 15.55834 1.000 39.34627 45 THR B C 1
ATOM 2711 O O . THR B 1 19 ? -5.58690 25.99796 16.68893 1.000 46.92719 45 THR B O 1
ATOM 2722 N N . ASP B 1 20 ? -7.34772 25.58906 15.34909 1.000 43.02410 46 ASP B N 1
ATOM 2723 C CA . ASP B 1 20 ? -8.30951 25.46412 16.43662 1.000 47.10338 46 ASP B CA 1
ATOM 2724 C C . ASP B 1 20 ? -8.62212 24.02245 16.80575 1.000 51.96653 46 ASP B C 1
ATOM 2725 O O . ASP B 1 20 ? -9.11128 23.78487 17.91469 1.000 51.21764 46 ASP B O 1
ATOM 2734 N N . ASP B 1 21 ? -8.36458 23.06358 15.91368 1.000 46.60886 47 ASP B N 1
ATOM 2735 C CA . ASP B 1 21 ? -8.59558 21.65580 16.21663 1.000 47.56887 47 ASP B CA 1
ATOM 2736 C C . ASP B 1 21 ? -7.30780 20.84476 16.19630 1.000 45.68311 47 ASP B C 1
ATOM 2737 O O . ASP B 1 21 ? -6.96357 20.22494 17.20718 1.000 41.32116 47 ASP B O 1
ATOM 2746 N N . THR B 1 22 ? -6.57511 20.83381 15.08184 1.000 37.06772 48 THR B N 1
ATOM 2747 C CA . THR B 1 22 ? -5.41657 19.95352 14.96807 1.000 36.85187 48 THR B CA 1
ATOM 2748 C C . THR B 1 22 ? -4.32065 20.32878 15.95376 1.000 37.73467 48 THR B C 1
ATOM 2749 O O . THR B 1 22 ? -3.81019 19.47109 16.68444 1.000 38.83381 48 THR B O 1
ATOM 2760 N N . LEU B 1 23 ? -3.94180 21.58327 15.98747 1.000 35.01135 49 LEU B N 1
ATOM 2761 C CA . LEU B 1 23 ? -2.81236 22.02021 16.78314 1.000 36.93758 49 LEU B CA 1
ATOM 2762 C C . LEU B 1 23 ? -3.11784 21.95794 18.27420 1.000 39.96589 49 LEU B C 1
ATOM 2763 O O . LEU B 1 23 ? -2.26485 21.50067 19.04325 1.000 42.38749 49 LEU B O 1
ATOM 2779 N N . PRO B 1 24 ? -4.30023 22.39684 18.73164 1.000 41.07488 50 PRO B N 1
ATOM 2780 C CA . PRO B 1 24 ? -4.62778 22.13370 20.14957 1.000 42.10368 50 PRO B CA 1
ATOM 2781 C C . PRO B 1 24 ? -4.67323 20.65155 20.47724 1.000 36.87811 50 PRO B C 1
ATOM 2782 O O . PRO B 1 24 ? -4.27608 20.25460 21.57728 1.000 35.95684 50 PRO B O 1
ATOM 2793 N N . ALA B 1 25 ? -5.17913 19.81786 19.56680 1.000 39.21153 51 ALA B N 1
ATOM 2794 C CA . ALA B 1 25 ? -5.19046 18.38406 19.83784 1.000 38.00717 51 ALA B CA 1
ATOM 2795 C C . ALA B 1 25 ? -3.76902 17.88428 20.05794 1.000 38.65075 51 ALA B C 1
ATOM 2796 O O . ALA B 1 25 ? -3.47670 17.18461 21.03182 1.000 35.84437 51 ALA B O 1
ATOM 2803 N N . MET B 1 26 ? -2.87095 18.24519 19.14630 1.000 39.55628 52 MET B N 1
ATOM 2804 C CA . MET B 1 26 ? -1.47878 17.84727 19.26061 1.000 39.32296 52 MET B CA 1
ATOM 2805 C C . MET B 1 26 ? -0.89246 18.32093 20.58033 1.000 36.82490 52 MET B C 1
ATOM 2806 O O . MET B 1 26 ? -0.23569 17.55750 21.28997 1.000 35.93973 52 MET B O 1
ATOM 2820 N N . GLU B 1 27 ? -1.10413 19.58981 20.91746 1.000 36.72150 53 GLU B N 1
ATOM 2821 C CA . GLU B 1 27 ? -0.50316 20.13294 22.12430 1.000 36.59021 53 GLU B CA 1
ATOM 2822 C C . GLU B 1 27 ? -1.14455 19.53039 23.36763 1.000 32.16688 53 GLU B C 1
ATOM 2823 O O . GLU B 1 27 ? -0.45788 19.30845 24.36272 1.000 34.34550 53 GLU B O 1
ATOM 2835 N N . ASN B 1 28 ? -2.44688 19.23823 23.30997 1.000 33.79715 54 ASN B N 1
ATOM 2836 C CA . ASN B 1 28 ? -3.12818 18.58181 24.41757 1.000 37.81690 54 ASN B CA 1
ATOM 2837 C C . ASN B 1 28 ? -2.51492 17.20619 24.68667 1.000 33.12695 54 ASN B C 1
ATOM 2838 O O . ASN B 1 28 ? -2.13247 16.89578 25.81714 1.000 32.21483 54 ASN B O 1
ATOM 2849 N N . VAL B 1 29 ? -2.39113 16.37806 23.64811 1.000 35.07442 55 VAL B N 1
ATOM 2850 C CA . VAL B 1 29 ? -1.81249 15.05183 23.83372 1.000 31.93271 55 VAL B CA 1
ATOM 2851 C C . VAL B 1 29 ? -0.36858 15.17112 24.29945 1.000 32.13215 55 VAL B C 1
ATOM 2852 O O . VAL B 1 29 ? 0.06529 14.45061 25.20207 1.000 31.03597 55 VAL B O 1
ATOM 2865 N N . ASP B 1 30 ? 0.40535 16.06693 23.68694 1.000 32.87873 56 ASP B N 1
ATOM 2866 C CA . ASP B 1 30 ? 1.79075 16.21927 24.11247 1.000 33.85457 56 ASP B CA 1
ATOM 2867 C C . ASP B 1 30 ? 1.86378 16.60755 25.58689 1.000 35.56711 56 ASP B C 1
ATOM 2868 O O . ASP B 1 30 ? 2.73753 16.13314 26.32302 1.000 33.47167 56 ASP B O 1
ATOM 2877 N N . ALA B 1 31 ? 0.94729 17.46765 26.03502 1.000 34.45730 57 ALA B N 1
ATOM 2878 C CA . ALA B 1 31 ? 0.96109 17.90620 27.42733 1.000 32.63430 57 ALA B CA 1
ATOM 2879 C C . ALA B 1 31 ? 0.53282 16.78756 28.36722 1.000 29.40288 57 ALA B C 1
ATOM 2880 O O . ALA B 1 31 ? 1.09934 16.63129 29.45284 1.000 32.71644 57 ALA B O 1
ATOM 2887 N N . ILE B 1 32 ? -0.47586 16.00734 27.97834 1.000 30.46920 58 ILE B N 1
ATOM 2888 C CA . ILE B 1 32 ? -0.87777 14.87299 28.79740 1.000 27.46887 58 ILE B CA 1
ATOM 2889 C C . ILE B 1 32 ? 0.26354 13.88161 28.89124 1.000 30.58564 58 ILE B C 1
ATOM 2890 O O . ILE B 1 32 ? 0.56360 13.36417 29.97084 1.000 26.98854 58 ILE B O 1
ATOM 2906 N N . LYS B 1 33 ? 0.92327 13.59963 27.76565 1.000 29.81304 59 LYS B N 1
ATOM 2907 C CA . LYS B 1 33 ? 2.05737 12.68682 27.81477 1.000 31.11753 59 LYS B CA 1
ATOM 2908 C C . LYS B 1 33 ? 3.11702 13.19799 28.76720 1.000 32.31061 59 LYS B C 1
ATOM 2909 O O . LYS B 1 33 ? 3.67348 12.43229 29.56387 1.000 30.07615 59 LYS B O 1
ATOM 2928 N N . ASP B 1 34 ? 3.40623 14.49345 28.70680 1.000 32.68064 60 ASP B N 1
ATOM 2929 C CA . ASP B 1 34 ? 4.43770 15.04019 29.57489 1.000 28.68021 60 ASP B CA 1
ATOM 2930 C C . ASP B 1 34 ? 4.00569 14.93147 31.03325 1.000 31.01694 60 ASP B C 1
ATOM 2931 O O . ASP B 1 34 ? 4.79465 14.53098 31.89214 1.000 32.69915 60 ASP B O 1
ATOM 2940 N N . LYS B 1 35 ? 2.73548 15.21903 31.31086 1.000 28.91705 61 LYS B N 1
ATOM 2941 C CA . LYS B 1 35 ? 2.21573 15.10383 32.65925 1.000 30.66488 61 LYS B CA 1
ATOM 2942 C C . LYS B 1 35 ? 2.22025 13.65681 33.10908 1.000 32.77330 61 LYS B C 1
ATOM 2943 O O . LYS B 1 35 ? 2.59478 13.35885 34.24051 1.000 24.18955 61 LYS B O 1
ATOM 2962 N N . MET B 1 36 ? 1.81525 12.74647 32.23340 1.000 29.15934 62 MET B N 1
ATOM 2963 C CA . MET B 1 36 ? 1.88777 11.33661 32.56994 1.000 28.97752 62 MET B CA 1
ATOM 2964 C C . MET B 1 36 ? 3.30604 10.94706 32.96438 1.000 28.97308 62 MET B C 1
ATOM 2965 O O . MET B 1 36 ? 3.51953 10.27500 33.98091 1.000 32.52944 62 MET B O 1
ATOM 2979 N N . SER B 1 37 ? 4.28789 11.31741 32.13765 1.000 31.83685 63 SER B N 1
ATOM 2980 C CA . SER B 1 37 ? 5.66397 10.92599 32.41547 1.000 33.98664 63 SER B CA 1
ATOM 2981 C C . SER B 1 37 ? 6.10988 11.46684 33.76314 1.000 31.82605 63 SER B C 1
ATOM 2982 O O . SER B 1 37 ? 6.70475 10.74302 34.57238 1.000 28.57298 63 SER B O 1
ATOM 2990 N N . TYR B 1 38 ? 5.82987 12.74135 34.01820 1.000 28.49808 64 TYR B N 1
ATOM 2991 C CA . TYR B 1 38 ? 6.13528 13.31496 35.31727 1.000 32.76022 64 TYR B CA 1
ATOM 2992 C C . TYR B 1 38 ? 5.42298 12.55584 36.42655 1.000 28.33052 64 TYR B C 1
ATOM 2993 O O . TYR B 1 38 ? 6.01031 12.28122 37.47550 1.000 27.86339 64 TYR B O 1
ATOM 3011 N N . TRP B 1 39 ? 4.14257 12.24203 36.22174 1.000 30.26968 65 TRP B N 1
ATOM 3012 C CA . TRP B 1 39 ? 3.36640 11.56238 37.24590 1.000 28.46879 65 TRP B CA 1
ATOM 3013 C C . TRP B 1 39 ? 3.98124 10.19896 37.54926 1.000 32.45546 65 TRP B C 1
ATOM 3014 O O . TRP B 1 39 ? 4.09628 9.80561 38.71658 1.000 25.55750 65 TRP B O 1
ATOM 3035 N N . ARG B 1 40 ? 4.42067 9.49324 36.50970 1.000 29.23755 66 ARG B N 1
ATOM 3036 C CA . ARG B 1 40 ? 5.09131 8.21660 36.70486 1.000 29.55702 66 ARG B CA 1
ATOM 3037 C C . ARG B 1 40 ? 6.30796 8.38703 37.60090 1.000 28.67490 66 ARG B C 1
ATOM 3038 O O . ARG B 1 40 ? 6.50758 7.62056 38.54552 1.000 30.67975 66 ARG B O 1
ATOM 3059 N N . ARG B 1 41 ? 7.12753 9.40083 37.32135 1.000 32.66080 67 ARG B N 1
ATOM 3060 C CA . ARG B 1 41 ? 8.32452 9.60834 38.12035 1.000 33.26069 67 ARG B CA 1
ATOM 3061 C C . ARG B 1 41 ? 7.96368 9.86484 39.57808 1.000 34.24974 67 ARG B C 1
ATOM 3062 O O . ARG B 1 41 ? 8.63222 9.35844 40.48773 1.000 37.66196 67 ARG B O 1
ATOM 3083 N N . THR B 1 42 ? 6.89028 10.61578 39.82700 1.000 31.64311 68 THR B N 1
ATOM 3084 C CA . THR B 1 42 ? 6.52357 10.88279 41.21234 1.000 35.55527 68 THR B CA 1
ATOM 3085 C C . THR B 1 42 ? 5.98780 9.63919 41.91049 1.000 31.65110 68 THR B C 1
ATOM 3086 O O . THR B 1 42 ? 6.01374 9.57471 43.14137 1.000 32.53071 68 THR B O 1
ATOM 3097 N N . GLN B 1 43 ? 5.45908 8.66943 41.16509 1.000 30.04689 69 GLN B N 1
ATOM 3098 C CA . GLN B 1 43 ? 5.08487 7.40777 41.79748 1.000 33.73847 69 GLN B CA 1
ATOM 3099 C C . GLN B 1 43 ? 6.30726 6.76324 42.43456 1.000 30.48531 69 GLN B C 1
ATOM 3100 O O . GLN B 1 43 ? 6.27526 6.34400 43.59210 1.000 39.14897 69 GLN B O 1
ATOM 3114 N N . PHE B 1 44 ? 7.41319 6.71768 41.69824 1.000 35.84529 70 PHE B N 1
ATOM 3115 C CA . PHE B 1 44 ? 8.63144 6.15003 42.25073 1.000 38.33089 70 PHE B CA 1
ATOM 3116 C C . PHE B 1 44 ? 9.18270 6.99907 43.38331 1.000 38.70557 70 PHE B C 1
ATOM 3117 O O . PHE B 1 44 ? 9.86787 6.47747 44.26569 1.000 38.88113 70 PHE B O 1
ATOM 3134 N N . ALA B 1 45 ? 8.89644 8.30200 43.38381 1.000 35.87955 71 ALA B N 1
ATOM 3135 C CA . ALA B 1 45 ? 9.46803 9.16689 44.40509 1.000 37.05525 71 ALA B CA 1
ATOM 3136 C C . ALA B 1 45 ? 8.89575 8.88037 45.78248 1.000 40.70397 71 ALA B C 1
ATOM 3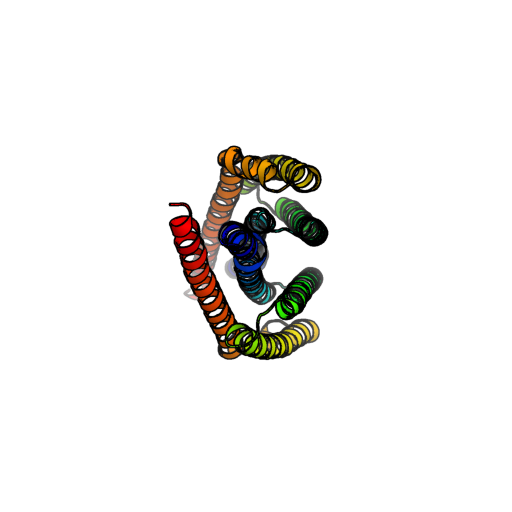137 O O . ALA B 1 45 ? 9.46979 9.31125 46.78660 1.000 47.68588 71 ALA B O 1
ATOM 3144 N N . VAL B 1 46 ? 7.76887 8.18252 45.86515 1.000 39.41697 72 VAL B N 1
ATOM 3145 C CA . VAL B 1 46 ? 7.21635 7.89511 47.17964 1.000 43.90347 72 VAL B CA 1
ATOM 3146 C C . VAL B 1 46 ? 7.95959 6.74120 47.83387 1.000 41.42241 72 VAL B C 1
ATOM 3147 O O . VAL B 1 46 ? 7.94679 6.61858 49.06235 1.000 39.95660 72 VAL B O 1
ATOM 3160 N N . LEU B 1 47 ? 8.65517 5.93429 47.04167 1.000 36.58121 73 LEU B N 1
ATOM 3161 C CA . LEU B 1 47 ? 9.24958 4.71145 47.56954 1.000 42.99836 73 LEU B CA 1
ATOM 3162 C C . LEU B 1 47 ? 10.25027 4.97386 48.68192 1.000 43.73666 73 LEU B C 1
ATOM 3163 O O . LEU B 1 47 ? 10.17859 4.28862 49.71469 1.000 41.84762 73 LEU B O 1
ATOM 3179 N N . PRO B 1 48 ? 11.20007 5.90705 48.54595 1.000 44.23112 74 PRO B N 1
ATOM 3180 C CA . PRO B 1 48 ? 12.19838 6.08650 49.61810 1.000 47.86892 74 PRO B CA 1
ATOM 3181 C C . PRO B 1 48 ? 11.67426 6.83451 50.82867 1.000 49.14228 74 PRO B C 1
ATOM 3182 O O . PRO B 1 48 ? 12.31713 6.79433 51.88418 1.000 48.91699 74 PRO B O 1
ATOM 3193 N N . MET B 1 49 ? 10.54349 7.51697 50.72038 1.000 46.65618 75 MET B N 1
ATOM 3194 C CA . MET B 1 49 ? 10.04453 8.28205 51.85036 1.000 49.68839 75 MET B CA 1
ATOM 3195 C C . MET B 1 49 ? 9.71014 7.37757 53.01877 1.000 43.65664 75 MET B C 1
ATOM 3196 O O . MET B 1 49 ? 9.24095 6.25033 52.84939 1.000 42.38860 75 MET B O 1
ATOM 3210 N N . LYS B 1 50 ? 9.94310 7.89506 54.21495 1.000 52.94729 76 LYS B N 1
ATOM 3211 C CA . LYS B 1 50 ? 9.63466 7.17464 55.43922 1.000 52.65962 76 LYS B CA 1
ATOM 3212 C C . LYS B 1 50 ? 8.59595 7.86329 56.30690 1.000 50.43159 76 LYS B C 1
ATOM 3213 O O . LYS B 1 50 ? 7.87005 7.17746 57.02944 1.000 59.25517 76 LYS B O 1
ATOM 3232 N N . ASP B 1 51 ? 8.51459 9.19013 56.27774 1.000 47.78540 77 ASP B N 1
ATOM 3233 C CA . ASP B 1 51 ? 7.48953 9.88318 57.04840 1.000 55.00134 77 ASP B CA 1
ATOM 3234 C C . ASP B 1 51 ? 6.10756 9.54687 56.49672 1.000 50.37703 77 ASP B C 1
ATOM 3235 O O . ASP B 1 51 ? 5.84275 9.74256 55.30643 1.000 45.00657 77 ASP B O 1
ATOM 3244 N N . GLU B 1 52 ? 5.21413 9.06082 57.36040 1.000 51.25011 78 GLU B N 1
ATOM 3245 C CA . GLU B 1 52 ? 3.90545 8.64790 56.86701 1.000 50.93858 78 GLU B CA 1
ATOM 3246 C C . GLU B 1 52 ? 3.10627 9.84001 56.34297 1.000 46.31419 78 GLU B C 1
ATOM 3247 O O . GLU B 1 52 ? 2.37930 9.71508 55.34944 1.000 42.24090 78 GLU B O 1
ATOM 3259 N N . ALA B 1 53 ? 3.22604 11.00433 56.99302 1.000 44.33085 79 ALA B N 1
ATOM 3260 C CA . ALA B 1 53 ? 2.50409 12.18131 56.52163 1.000 43.15178 79 ALA B CA 1
ATOM 3261 C C . ALA B 1 53 ? 2.99326 12.59938 55.14590 1.000 42.71395 79 ALA B C 1
ATOM 3262 O O . ALA B 1 53 ? 2.18307 12.86596 54.24976 1.000 34.43775 79 ALA B O 1
ATOM 3269 N N . GLN B 1 54 ? 4.31371 12.63075 54.95101 1.000 40.78267 80 GLN B N 1
ATOM 3270 C CA . GLN B 1 54 ? 4.84251 12.94216 53.63223 1.000 40.11589 80 GLN B CA 1
ATOM 3271 C C . GLN B 1 54 ? 4.40711 11.90070 52.61019 1.000 35.55486 80 GLN B C 1
ATOM 3272 O O . GLN B 1 54 ? 4.05944 12.24953 51.47958 1.000 34.20762 80 GLN B O 1
ATOM 3286 N N . ILE B 1 55 ? 4.43095 10.61596 52.97511 1.000 35.95920 81 ILE B N 1
ATOM 3287 C CA . ILE B 1 55 ? 3.91602 9.60183 52.05689 1.000 40.03058 81 ILE B CA 1
ATOM 3288 C C . ILE B 1 55 ? 2.46556 9.92011 51.70193 1.000 31.05220 81 ILE B C 1
ATOM 3289 O O . ILE B 1 55 ? 2.07549 9.93469 50.52736 1.000 35.86742 81 ILE B O 1
ATOM 3305 N N . ARG B 1 56 ? 1.64671 10.17788 52.71993 1.000 32.74277 82 ARG B N 1
ATOM 3306 C CA . ARG B 1 56 ? 0.23982 10.46480 52.47878 1.000 33.00776 82 ARG B CA 1
ATOM 3307 C C . ARG B 1 56 ? 0.08279 11.66671 51.55870 1.000 35.91827 82 ARG B C 1
ATOM 3308 O O . ARG B 1 56 ? -0.62392 11.60180 50.55069 1.000 34.06429 82 ARG B O 1
ATOM 3329 N N . GLN B 1 57 ? 0.74562 12.77641 51.88880 1.000 35.40106 83 GLN B N 1
ATOM 3330 C CA . GLN B 1 57 ? 0.67787 13.96687 51.03958 1.000 33.90627 83 GLN B CA 1
ATOM 3331 C C . GLN B 1 57 ? 1.13101 13.66183 49.62188 1.000 32.64164 83 GLN B C 1
ATOM 3332 O O . GLN B 1 57 ? 0.55669 14.16179 48.64752 1.000 32.08189 83 GLN B O 1
ATOM 3346 N N . THR B 1 58 ? 2.18488 12.86606 49.48807 1.000 33.52486 84 THR B N 1
ATOM 3347 C CA . THR B 1 58 ? 2.70323 12.59043 48.15850 1.000 31.26281 84 THR B CA 1
ATOM 3348 C C . THR B 1 58 ? 1.71374 11.76933 47.35199 1.000 32.55990 84 THR B C 1
ATOM 3349 O O . THR B 1 58 ? 1.49489 12.03579 46.16409 1.000 31.07530 84 THR B O 1
ATOM 3360 N N . ILE B 1 59 ? 1.10695 10.76188 47.97331 1.000 30.35689 85 ILE B N 1
ATOM 3361 C CA . ILE B 1 59 ? 0.14320 9.94843 47.24529 1.000 31.69919 85 ILE B CA 1
ATOM 3362 C C . ILE B 1 59 ? -1.11314 10.75659 46.93203 1.000 28.81672 85 ILE B C 1
ATOM 3363 O O . ILE B 1 59 ? -1.68691 10.62582 45.84764 1.000 29.82696 85 ILE B O 1
ATOM 3379 N N . GLU B 1 60 ? -1.54467 11.62908 47.84966 1.000 29.80431 86 GLU B N 1
ATOM 3380 C CA . GLU B 1 60 ? -2.70115 12.46422 47.54425 1.000 34.07708 86 GLU B CA 1
ATOM 3381 C C . GLU B 1 60 ? -2.43539 13.36861 46.34572 1.000 33.68050 86 GLU B C 1
ATOM 3382 O O . GLU B 1 60 ? -3.31877 13.57200 45.50486 1.000 31.84162 86 GLU B O 1
ATOM 3394 N N . ARG B 1 61 ? -1.23262 13.94227 46.26306 1.000 33.44584 87 ARG B N 1
ATOM 3395 C CA . ARG B 1 61 ? -0.89990 14.77803 45.11488 1.000 34.11197 87 ARG B CA 1
ATOM 3396 C C . ARG B 1 61 ? -0.76943 13.94295 43.85351 1.000 32.18257 87 ARG B C 1
ATOM 3397 O O . ARG B 1 61 ? -1.21178 14.35152 42.77732 1.000 30.17974 87 ARG B O 1
ATOM 3418 N N . ASN B 1 62 ? -0.17643 12.76295 43.97607 1.000 31.26053 88 ASN B N 1
ATOM 3419 C CA . ASN B 1 62 ? -0.06523 11.87490 42.82737 1.000 31.07738 88 ASN B CA 1
ATOM 3420 C C . ASN B 1 62 ? -1.44812 11.51014 42.31552 1.000 27.10343 88 ASN B C 1
ATOM 3421 O O . ASN B 1 62 ? -1.68101 11.46643 41.10144 1.000 30.65868 88 ASN B O 1
ATOM 3432 N N . ASN B 1 63 ? -2.37690 11.26078 43.23146 1.000 29.32915 89 ASN B N 1
ATOM 3433 C CA . ASN B 1 63 ? -3.72330 10.86835 42.85634 1.000 30.16861 89 ASN B CA 1
ATOM 3434 C C . ASN B 1 63 ? -4.47400 12.04110 42.24788 1.000 32.29433 89 ASN B C 1
ATOM 3435 O O . ASN B 1 63 ? -5.30105 11.85883 41.35228 1.000 28.55632 89 ASN B O 1
ATOM 3446 N N . ARG B 1 64 ? -4.23085 13.25385 42.75089 1.000 32.51008 90 ARG B N 1
ATOM 3447 C CA . ARG B 1 64 ? -4.82275 14.41992 42.11139 1.000 28.61010 90 ARG B CA 1
ATOM 3448 C C . ARG B 1 64 ? -4.30947 14.53223 40.68693 1.000 27.87315 90 ARG B C 1
ATOM 3449 O O . ARG B 1 64 ? -5.08311 14.74449 39.74925 1.000 30.64386 90 ARG B O 1
ATOM 3470 N N . VAL B 1 65 ? -3.00502 14.34179 40.49978 1.000 27.76708 91 VAL B N 1
ATOM 3471 C CA . VAL B 1 65 ? -2.43805 14.42098 39.16183 1.000 30.00658 91 VAL B CA 1
ATOM 3472 C C . VAL B 1 65 ? -3.02372 13.32372 38.28887 1.000 28.38622 91 VAL B C 1
ATOM 3473 O O . VAL B 1 65 ? -3.41098 13.56149 37.14040 1.000 29.33128 91 VAL B O 1
ATOM 3486 N N . GLN B 1 66 ? -3.13365 12.11126 38.82985 1.000 28.72410 92 GLN B N 1
ATOM 3487 C CA . GLN B 1 66 ? -3.73308 11.02641 38.06116 1.000 27.84046 92 GLN B CA 1
ATOM 3488 C C . GLN B 1 66 ? -5.12164 11.39663 37.57255 1.000 26.26361 92 GLN B C 1
ATOM 3489 O O . GLN B 1 66 ? -5.45719 11.20677 36.39785 1.000 29.42176 92 GLN B O 1
ATOM 3503 N N . ALA B 1 67 ? -5.95203 11.90328 38.48288 1.000 27.47375 93 ALA B N 1
ATOM 3504 C CA . ALA B 1 67 ? -7.31167 12.27818 38.14615 1.000 31.06885 93 ALA B CA 1
ATOM 3505 C C . ALA B 1 67 ? -7.32300 13.39171 37.11494 1.000 29.03268 93 ALA B C 1
ATOM 3506 O O . ALA B 1 67 ? -8.17391 13.40274 36.22570 1.000 29.48355 93 ALA B O 1
ATOM 3513 N N . GLU B 1 68 ? -6.38127 14.33316 37.22338 1.000 32.23519 94 GLU B N 1
ATOM 3514 C CA . GLU B 1 68 ? -6.24941 15.38426 36.21897 1.000 32.40090 94 GLU B CA 1
ATOM 3515 C C . GLU B 1 68 ? -5.85678 14.80065 34.86740 1.000 30.53628 94 GLU B C 1
ATOM 3516 O O . GLU B 1 68 ? -6.42268 15.16016 33.83272 1.000 27.11245 94 GLU B O 1
ATOM 3528 N N . ILE B 1 69 ? -4.87718 13.89734 34.85584 1.000 30.93485 95 ILE B N 1
ATOM 3529 C CA . ILE B 1 69 ? -4.56634 13.19242 33.61931 1.000 30.72952 95 ILE B CA 1
ATOM 3530 C C . ILE B 1 69 ? -5.81812 12.50785 33.09632 1.000 28.99699 95 ILE B C 1
ATOM 3531 O O . ILE B 1 69 ? -6.18890 12.65442 31.92608 1.000 27.86950 95 ILE B O 1
ATOM 3547 N N . ASN B 1 70 ? -6.48873 11.75024 33.96146 1.000 30.36026 96 ASN B N 1
ATOM 3548 C CA . ASN B 1 70 ? -7.69400 11.05345 33.53982 1.000 29.82338 96 ASN B CA 1
ATOM 3549 C C . ASN B 1 70 ? -8.68559 12.03128 32.93956 1.000 30.44038 96 ASN B C 1
ATOM 3550 O O . ASN B 1 70 ? -9.27993 11.76881 31.89745 1.000 29.74656 96 ASN B O 1
ATOM 3561 N N . ASP B 1 71 ? -8.88819 13.15723 33.61658 1.000 32.01628 97 ASP B N 1
ATOM 3562 C CA . ASP B 1 71 ? -9.85684 14.14705 33.16578 1.000 34.76695 97 ASP B CA 1
ATOM 3563 C C . ASP B 1 71 ? -9.46961 14.67782 31.79573 1.000 32.22714 97 ASP B C 1
ATOM 3564 O O . ASP B 1 71 ? -10.32320 14.84115 30.91478 1.000 35.14798 97 ASP B O 1
ATOM 3573 N N . SER B 1 72 ? -8.18117 14.94478 31.59847 1.000 30.78900 98 SER B N 1
ATOM 3574 C CA . SER B 1 72 ? -7.70032 15.44908 30.32373 1.000 31.43286 98 SER B CA 1
ATOM 3575 C C . SER B 1 72 ? -7.86257 14.41652 29.22554 1.000 32.68127 98 SER B C 1
ATOM 3576 O O . SER B 1 72 ? -8.23730 14.75245 28.09702 1.000 30.13136 98 SER B O 1
ATOM 3584 N N . LEU B 1 73 ? -7.60167 13.15406 29.53253 1.000 34.54663 99 LEU B N 1
ATOM 3585 C CA . LEU B 1 73 ? -7.83426 12.10890 28.54670 1.000 34.89220 99 LEU B CA 1
ATOM 3586 C C . LEU B 1 73 ? -9.30445 12.01979 28.17994 1.000 31.34343 99 LEU B C 1
ATOM 3587 O O . LEU B 1 73 ? -9.65509 11.94490 26.99903 1.000 34.37819 99 LEU B O 1
ATOM 3603 N N . VAL B 1 74 ? -10.18086 11.99387 29.18064 1.000 32.57990 100 VAL B N 1
ATOM 3604 C CA . VAL B 1 74 ? -11.61138 11.88279 28.90362 1.000 31.84681 100 VAL B CA 1
ATOM 3605 C C . VAL B 1 74 ? -12.06317 13.04635 28.03252 1.000 36.64436 100 VAL B C 1
ATOM 3606 O O . VAL B 1 74 ? -12.75355 12.86137 27.02198 1.000 36.51049 100 VAL B O 1
ATOM 3619 N N . ALA B 1 75 ? -11.65552 14.26486 28.39448 1.000 34.26741 101 ALA B N 1
ATOM 3620 C CA . ALA B 1 75 ? -11.96020 15.42275 27.56125 1.000 33.32326 101 ALA B CA 1
ATOM 3621 C C . ALA B 1 75 ? -11.39560 15.24295 26.16163 1.000 38.94579 101 ALA B C 1
ATOM 3622 O O . ALA B 1 75 ? -12.07127 15.50211 25.15902 1.000 40.82204 101 ALA B O 1
ATOM 3629 N N . TYR B 1 76 ? -10.13852 14.81827 26.07730 1.000 35.76155 102 TYR B N 1
ATOM 3630 C CA . TYR B 1 76 ? -9.52185 14.62057 24.77865 1.000 34.08352 102 TYR B CA 1
ATOM 3631 C C . TYR B 1 76 ? -10.32857 13.63343 23.94861 1.000 36.27417 102 TYR B C 1
ATOM 3632 O O . TYR B 1 76 ? -10.56553 13.85388 22.75689 1.000 39.33177 102 TYR B O 1
ATOM 3650 N N . GLY B 1 77 ? -10.79386 12.56027 24.57676 1.000 38.28163 103 GLY B N 1
ATOM 3651 C CA . GLY B 1 77 ? -11.45965 11.50706 23.83539 1.000 39.34436 103 GLY B CA 1
ATOM 3652 C C . GLY B 1 77 ? -12.72411 11.96756 23.14711 1.000 39.19464 103 GLY B C 1
ATOM 3653 O O . GLY B 1 77 ? -13.09132 11.42913 22.10647 1.000 45.18490 103 GLY B O 1
ATOM 3657 N N . LYS B 1 78 ? -13.39260 12.97887 23.70043 1.000 41.68837 104 LYS B N 1
ATOM 3658 C CA . LYS B 1 78 ? -14.59021 13.52358 23.07491 1.000 49.12041 104 LYS B CA 1
ATOM 3659 C C . LYS B 1 78 ? -14.27129 14.33920 21.83109 1.000 45.39745 104 LYS B C 1
ATOM 3660 O O . LYS B 1 78 ? -15.17734 14.61288 21.03519 1.000 51.49811 104 LYS B O 1
ATOM 3679 N N . THR B 1 79 ? -13.01389 14.73501 21.64602 1.000 40.18318 105 THR B N 1
ATOM 3680 C CA . THR B 1 79 ? -12.60785 15.47455 20.46182 1.000 41.75400 105 THR B CA 1
ATOM 3681 C C . THR B 1 79 ? -11.99589 14.58870 19.39240 1.000 39.20911 105 THR B C 1
ATOM 3682 O O . THR B 1 79 ? -11.75895 15.06845 18.28068 1.000 40.59084 105 THR B O 1
ATOM 3693 N N . VAL B 1 80 ? -11.72930 13.31730 19.69123 1.000 42.61173 106 VAL B N 1
ATOM 3694 C CA . VAL B 1 80 ? -11.01874 12.48744 18.72863 1.000 38.92451 106 VAL B CA 1
ATOM 3695 C C . VAL B 1 80 ? -11.88825 12.30454 17.49344 1.000 41.95367 106 VAL B C 1
ATOM 3696 O O . VAL B 1 80 ? -13.12674 12.28543 17.56678 1.000 42.42350 106 VAL B O 1
ATOM 3709 N N . TRP B 1 81 ? -11.24489 12.16493 16.37304 1.000 40.81881 107 TRP B N 1
ATOM 3710 C CA . TRP B 1 81 ? -11.95095 11.95296 15.12739 1.000 44.29830 107 TRP B CA 1
ATOM 3711 C C . TRP B 1 81 ? -11.97422 10.46580 14.79307 1.000 49.42742 107 TRP B C 1
ATOM 3712 O O . TRP B 1 81 ? -11.07148 9.71174 15.17991 1.000 44.48053 107 TRP B O 1
ATOM 3733 N N . PRO B 1 82 ? -12.99953 10.03800 14.08617 1.000 50.15219 108 PRO B N 1
ATOM 3734 C CA . PRO B 1 82 ? -13.13639 8.60977 13.77084 1.000 49.96686 108 PRO B CA 1
ATOM 3735 C C . PRO B 1 82 ? -11.88571 8.05833 13.11891 1.000 46.72405 108 PRO B C 1
ATOM 3736 O O . PRO B 1 82 ? -11.04527 8.80966 12.60686 1.000 47.35651 108 PRO B O 1
ATOM 3747 N N . GLY B 1 83 ? -11.75604 6.73894 13.14638 1.000 51.73571 109 GLY B N 1
ATOM 3748 C CA . GLY B 1 83 ? -10.64734 6.09300 12.49425 1.000 49.04558 109 GLY B CA 1
ATOM 3749 C C . GLY B 1 83 ? -9.45134 5.95373 13.39997 1.000 51.41106 109 GLY B C 1
ATOM 3750 O O . GLY B 1 83 ? -9.58422 5.78853 14.61509 1.000 53.05797 109 GLY B O 1
ATOM 3754 N N . GLU B 1 84 ? -8.26930 6.07303 12.80177 1.000 54.80381 110 GLU B N 1
ATOM 3755 C CA . GLU B 1 84 ? -7.02739 5.73000 13.48391 1.000 48.08607 110 GLU B CA 1
ATOM 3756 C C . GLU B 1 84 ? -6.93091 6.40033 14.85187 1.000 51.65811 110 GLU B C 1
ATOM 3757 O O . GLU B 1 84 ? -6.58476 5.75519 15.84592 1.000 45.64022 110 GLU B O 1
ATOM 3769 N N . GLU B 1 85 ? -7.25164 7.69300 14.93133 1.000 49.73112 111 GLU B N 1
ATOM 3770 C CA . GLU B 1 85 ? -7.08459 8.40413 16.19350 1.000 41.12224 111 GLU B CA 1
ATOM 3771 C C . GLU B 1 85 ? -8.00873 7.83180 17.26190 1.000 42.46966 111 GLU B C 1
ATOM 3772 O O . GLU B 1 85 ? -7.60210 7.61234 18.40807 1.000 41.00367 111 GLU B O 1
ATOM 3784 N N . GLU B 1 86 ? -9.27941 7.63100 16.91436 1.000 40.21355 112 GLU B N 1
ATOM 3785 C CA . GLU B 1 86 ? -10.22454 7.09491 17.88110 1.000 47.28174 112 GLU B CA 1
ATOM 3786 C C . GLU B 1 86 ? -9.80867 5.70506 18.33151 1.000 45.49373 112 GLU B C 1
ATOM 3787 O O . GLU B 1 86 ? -9.81344 5.40922 19.53076 1.000 42.80358 112 GLU B O 1
ATOM 3799 N N . GLN B 1 87 ? -9.45223 4.82854 17.38884 1.000 45.40425 113 GLN B N 1
ATOM 3800 C CA . GLN B 1 87 ? -9.02963 3.49441 17.80175 1.000 49.77280 113 GLN B CA 1
ATOM 3801 C C . GLN B 1 87 ? -7.82092 3.57262 18.72778 1.000 45.53671 113 GLN B C 1
ATOM 3802 O O . GLN B 1 87 ? -7.76884 2.88235 19.75265 1.000 44.46160 113 GLN B O 1
ATOM 3816 N N . THR B 1 88 ? -6.83461 4.40802 18.37741 1.000 42.37871 114 THR B N 1
ATOM 3817 C CA . THR B 1 88 ? -5.64223 4.53768 19.20886 1.000 43.39943 114 THR B CA 1
ATOM 3818 C C . THR B 1 88 ? -6.00575 5.08158 20.57589 1.000 41.45714 114 THR B C 1
ATOM 3819 O O . THR B 1 88 ? -5.54150 4.57637 21.60711 1.000 40.08280 114 THR B O 1
ATOM 3830 N N . PHE B 1 89 ? -6.83514 6.11916 20.60131 1.000 35.78197 115 PHE B N 1
ATOM 3831 C CA . PHE B 1 89 ? -7.21618 6.69394 21.87267 1.000 36.28815 115 PHE B CA 1
ATOM 3832 C C . PHE B 1 89 ? -7.94738 5.67770 22.73375 1.000 36.21889 115 PHE B C 1
ATOM 3833 O O . PHE B 1 89 ? -7.77223 5.65198 23.94909 1.000 35.56667 115 PHE B O 1
ATOM 3850 N N . LYS B 1 90 ? -8.79865 4.85411 22.12250 1.000 40.80282 116 LYS B N 1
ATOM 3851 C CA . LYS B 1 90 ? -9.49925 3.82751 22.88514 1.000 40.73337 116 LYS B CA 1
ATOM 3852 C C . LYS B 1 90 ? -8.52180 2.79927 23.44242 1.000 39.92603 116 LYS B C 1
ATOM 3853 O O . LYS B 1 90 ? -8.70444 2.31095 24.56537 1.000 38.74320 116 LYS B O 1
ATOM 3872 N N . ARG B 1 91 ? -7.49959 2.42231 22.65981 1.000 38.80255 117 ARG B N 1
ATOM 3873 C CA . ARG B 1 91 ? -6.45891 1.55323 23.20560 1.000 38.83209 117 ARG B CA 1
ATOM 3874 C C . ARG B 1 91 ? -5.72951 2.26862 24.33319 1.000 39.39281 117 ARG B C 1
ATOM 3875 O O . ARG B 1 91 ? -5.45905 1.68638 25.38872 1.000 34.93102 117 ARG B O 1
ATOM 3896 N N . LEU B 1 92 ? -5.40398 3.54213 24.11263 1.000 38.47442 118 LEU B N 1
ATOM 3897 C CA . LEU B 1 92 ? -4.73882 4.32835 25.13915 1.000 39.13198 118 LEU B CA 1
ATOM 3898 C C . LEU B 1 92 ? -5.53622 4.29683 26.43408 1.000 33.25634 118 LEU B C 1
ATOM 3899 O O . LEU B 1 92 ? -4.99320 3.98283 27.49401 1.000 33.76380 118 LEU B O 1
ATOM 3915 N N . MET B 1 93 ? -6.84049 4.57935 26.36143 1.000 34.24096 119 MET B N 1
ATOM 3916 C CA . MET B 1 93 ? -7.64930 4.55832 27.57858 1.000 32.96022 119 MET B CA 1
ATOM 3917 C C . MET B 1 93 ? -7.65449 3.18281 28.23048 1.000 32.54396 119 MET B C 1
ATOM 3918 O O . MET B 1 93 ? -7.69641 3.07309 29.46033 1.000 33.76904 119 MET B O 1
ATOM 3932 N N . GLY B 1 94 ? -7.68909 2.12316 27.43221 1.000 32.33834 120 GLY B N 1
ATOM 3933 C CA . GLY B 1 94 ? -7.58390 0.79796 28.01601 1.000 30.21416 120 GLY B CA 1
ATOM 3934 C C . GLY B 1 94 ? -6.30018 0.65285 28.80121 1.000 33.65903 120 GLY B C 1
ATOM 3935 O O . GLY B 1 94 ? -6.30292 0.23007 29.96061 1.000 32.45597 120 GLY B O 1
ATOM 3939 N N . ASN B 1 95 ? -5.17691 1.03454 28.19082 1.000 31.97023 121 ASN B N 1
ATOM 3940 C CA . ASN B 1 95 ? -3.91713 0.93736 28.90867 1.000 33.03221 121 ASN B CA 1
ATOM 3941 C C . ASN B 1 95 ? -3.87625 1.89326 30.08509 1.000 32.09046 121 ASN B C 1
ATOM 3942 O O . ASN B 1 95 ? -3.28299 1.57344 31.11804 1.000 31.47042 121 ASN B O 1
ATOM 3953 N N . TRP B 1 96 ? -4.48999 3.06522 29.93987 1.000 32.69311 122 TRP B N 1
ATOM 3954 C CA . TRP B 1 96 ? -4.55395 4.00959 31.04719 1.000 31.27967 122 TRP B CA 1
ATOM 3955 C C . TRP B 1 96 ? -5.30573 3.41287 32.22652 1.000 30.53123 122 TRP B C 1
ATOM 3956 O O . TRP B 1 96 ? -4.83518 3.44502 33.36762 1.000 30.85537 122 TRP B O 1
ATOM 3977 N N . ASN B 1 97 ? -6.48871 2.86912 31.96908 1.000 29.54550 123 ASN B N 1
ATOM 3978 C CA . ASN B 1 97 ? -7.27788 2.26680 33.02831 1.000 31.18711 123 ASN B CA 1
ATOM 3979 C C . ASN B 1 97 ? -6.58268 1.04640 33.61643 1.000 31.92691 123 ASN B C 1
ATOM 3980 O O . ASN B 1 97 ? -6.67205 0.80747 34.82290 1.000 34.05156 123 ASN B O 1
ATOM 3991 N N . ALA B 1 98 ? -5.85462 0.29456 32.79413 1.000 31.74768 124 ALA B N 1
ATOM 3992 C CA . ALA B 1 98 ? -5.04302 -0.79488 33.32146 1.000 28.90342 124 ALA B CA 1
ATOM 3993 C C . ALA B 1 98 ? -3.93277 -0.24447 34.19637 1.000 32.86440 124 ALA B C 1
ATOM 3994 O O . ALA B 1 98 ? -3.70278 -0.71934 35.31432 1.000 31.10867 124 ALA B O 1
ATOM 4001 N N . TYR B 1 99 ? -3.23248 0.77057 33.70335 1.000 31.21463 125 TYR B N 1
ATOM 4002 C CA . TYR B 1 99 ? -2.13337 1.30453 34.48153 1.000 33.96564 125 TYR B CA 1
ATOM 4003 C C . TYR B 1 99 ? -2.63287 1.87575 35.79959 1.000 30.66008 125 TYR B C 1
ATOM 4004 O O . TYR B 1 99 ? -2.03033 1.63985 36.85447 1.000 30.53265 125 TYR B O 1
ATOM 4022 N N . THR B 1 100 ? -3.76777 2.57789 35.78050 1.000 30.06329 126 THR B N 1
ATOM 4023 C CA . THR B 1 100 ? -4.26927 3.10980 37.04658 1.000 29.75593 126 THR B CA 1
ATOM 4024 C C . THR B 1 100 ? -4.78974 2.00759 37.96119 1.000 32.43472 126 THR B C 1
ATOM 4025 O O . THR B 1 100 ? -4.78312 2.17526 39.18200 1.000 33.47331 126 THR B O 1
ATOM 4036 N N . ALA B 1 101 ? -5.28054 0.89453 37.41437 1.000 34.67880 127 ALA B N 1
ATOM 4037 C CA . ALA B 1 101 ? -5.60314 -0.23257 38.28102 1.000 33.84053 127 ALA B CA 1
ATOM 4038 C C . ALA B 1 101 ? -4.36656 -0.65566 39.05397 1.000 30.57930 127 ALA B C 1
ATOM 4039 O O . ALA B 1 101 ? -4.40041 -0.78101 40.28062 1.000 26.42823 127 ALA B O 1
ATOM 4046 N N . VAL B 1 102 ? -3.25322 -0.84654 38.34360 1.000 32.40903 128 VAL B N 1
ATOM 4047 C CA . VAL B 1 102 ? -1.99952 -1.23719 38.98320 1.000 34.29207 128 VAL B CA 1
ATOM 4048 C C . VAL B 1 102 ? -1.52582 -0.14443 39.92632 1.000 33.40452 128 VAL B C 1
ATOM 4049 O O . VAL B 1 102 ? -1.04341 -0.41786 41.03445 1.000 33.00384 128 VAL B O 1
ATOM 4062 N N . THR B 1 103 ? -1.66346 1.11036 39.49834 1.000 33.21192 129 THR B N 1
ATOM 4063 C CA . THR B 1 103 ? -1.29472 2.24789 40.33222 1.000 35.60520 129 THR B CA 1
ATOM 4064 C C . THR B 1 103 ? -2.07086 2.25002 41.63081 1.000 30.12006 129 THR B C 1
ATOM 4065 O O . THR B 1 103 ? -1.50853 2.46459 42.71106 1.000 36.12527 129 THR B O 1
ATOM 4076 N N . ASP B 1 104 ? -3.38778 2.10567 41.53797 1.000 28.38245 130 ASP B N 1
ATOM 4077 C CA . ASP B 1 104 ? -4.18589 2.13691 42.74912 1.000 31.45854 130 ASP B CA 1
ATOM 4078 C C . ASP B 1 104 ? -3.75097 1.01028 43.67736 1.000 32.58785 130 ASP B C 1
ATOM 4079 O O . ASP B 1 104 ? -3.68991 1.19205 44.89888 1.000 31.10291 130 ASP B O 1
ATOM 4088 N N . GLN B 1 105 ? -3.38912 -0.14337 43.11184 1.000 31.01737 131 GLN B N 1
ATOM 4089 C CA . GLN B 1 105 ? -2.89200 -1.23224 43.94379 1.000 32.63167 131 GLN B CA 1
ATOM 4090 C C . GLN B 1 105 ? -1.55347 -0.86183 44.55655 1.000 28.21834 131 GLN B C 1
ATOM 4091 O O . GLN B 1 105 ? -1.31255 -1.10547 45.74315 1.000 32.34798 131 GLN B O 1
ATOM 4105 N N . PHE B 1 106 ? -0.68040 -0.24611 43.76858 1.000 31.50341 132 PHE B N 1
ATOM 4106 C CA . PHE B 1 106 ? 0.59078 0.21326 44.30455 1.000 34.38287 132 PHE B CA 1
ATOM 4107 C C . PHE B 1 106 ? 0.37369 1.12107 45.50552 1.000 33.90954 132 PHE B C 1
ATOM 4108 O O . PHE B 1 106 ? 0.91188 0.88531 46.59045 1.000 31.27471 132 PHE B O 1
ATOM 4125 N N . ASN B 1 107 ? -0.41487 2.17411 45.31632 1.000 31.44137 133 ASN B N 1
ATOM 4126 C CA . ASN B 1 107 ? -0.70271 3.10190 46.40330 1.000 36.21830 133 ASN B CA 1
ATOM 4127 C C . ASN B 1 107 ? -1.31839 2.41179 47.59795 1.000 29.29773 133 ASN B C 1
ATOM 4128 O O . ASN B 1 107 ? -0.95449 2.69942 48.74132 1.000 31.17809 133 ASN B O 1
ATOM 4139 N N . GLN B 1 108 ? -2.29770 1.54083 47.35866 1.000 30.98625 134 GLN B N 1
ATOM 4140 C CA . GLN B 1 108 ? -2.91928 0.82172 48.46220 1.000 30.37726 134 GLN B CA 1
ATOM 4141 C C . GLN B 1 108 ? -1.87509 0.02284 49.22971 1.000 32.60629 134 GLN B C 1
ATOM 4142 O O . GLN B 1 108 ? -1.80559 0.07566 50.46067 1.000 29.49868 134 GLN B O 1
ATOM 4156 N N . THR B 1 109 ? -1.05425 -0.73036 48.50404 1.000 28.54646 135 THR B N 1
ATOM 4157 C CA . THR B 1 109 ? -0.02788 -1.52694 49.15438 1.000 36.62395 135 THR B CA 1
ATOM 4158 C C . THR B 1 109 ? 1.01118 -0.62764 49.80486 1.000 33.94034 135 THR B C 1
ATOM 4159 O O . THR B 1 109 ? 1.45220 -0.89271 50.92642 1.000 35.26351 135 THR B O 1
ATOM 4170 N N . LEU B 1 110 ? 1.37683 0.46934 49.15101 1.000 35.66025 136 LEU B N 1
ATOM 4171 C CA . LEU B 1 110 ? 2.36116 1.34795 49.76292 1.000 34.04266 136 LEU B CA 1
ATOM 4172 C C . LEU B 1 110 ? 1.83024 1.91576 51.07515 1.000 38.75659 136 LEU B C 1
ATOM 4173 O O . LEU B 1 110 ? 2.56413 1.98968 52.06457 1.000 36.78407 136 LEU B O 1
ATOM 4189 N N . LEU B 1 111 ? 0.54405 2.26696 51.12524 1.000 33.91403 137 LEU B N 1
ATOM 4190 C CA . LEU B 1 111 ? 0.00342 2.90463 52.32610 1.000 36.58736 137 LEU B CA 1
ATOM 4191 C C . LEU B 1 111 ? -0.30636 1.90313 53.43454 1.000 34.29610 137 LEU B C 1
ATOM 4192 O O . LEU B 1 111 ? -0.15789 2.21357 54.62184 1.000 36.48417 137 LEU B O 1
ATOM 4208 N N . THR B 1 112 ? -0.77797 0.71509 53.06542 1.000 35.58215 138 THR B N 1
ATOM 4209 C CA . THR B 1 112 ? -1.19477 -0.28299 54.03188 1.000 37.17846 138 THR B CA 1
ATOM 4210 C C . THR B 1 112 ? -0.06254 -1.20340 54.46039 1.000 33.27085 138 THR B C 1
ATOM 4211 O O . THR B 1 112 ? -0.18192 -1.85321 55.50036 1.000 37.42674 138 THR B O 1
ATOM 4222 N N . GLN B 1 113 ? 1.02590 -1.27033 53.69194 1.000 40.38643 139 GLN B N 1
ATOM 4223 C CA . GLN B 1 113 ? 2.08385 -2.22985 53.99573 1.000 44.56211 139 GLN B CA 1
ATOM 4224 C C . GLN B 1 113 ? 3.49401 -1.68144 53.86015 1.000 43.28720 139 GLN B C 1
ATOM 4225 O O . GLN B 1 113 ? 4.39111 -2.19544 54.53482 1.000 51.17787 139 GLN B O 1
ATOM 4239 N N . GLY B 1 114 ? 3.73962 -0.69603 53.00790 1.000 40.47096 140 GLY B N 1
ATOM 4240 C CA . GLY B 1 114 ? 5.05699 -0.11283 52.92243 1.000 42.05458 140 GLY B CA 1
ATOM 4241 C C . GLY B 1 114 ? 5.68287 -0.20410 51.55154 1.000 40.96760 140 GLY B C 1
ATOM 4242 O O . GLY B 1 114 ? 5.32216 -1.06412 50.74206 1.000 37.40621 140 GLY B O 1
ATOM 4246 N N . ALA B 1 115 ? 6.65256 0.67959 51.31346 1.000 36.05078 141 ALA B N 1
ATOM 4247 C CA . ALA B 1 115 ? 7.30875 0.76814 50.01680 1.000 37.53387 141 ALA B CA 1
ATOM 4248 C C . ALA B 1 115 ? 7.92845 -0.56119 49.60535 1.000 44.38382 141 ALA B C 1
ATOM 4249 O O . ALA B 1 115 ? 7.81952 -0.96470 48.44264 1.000 43.41634 141 ALA B O 1
ATOM 4256 N N . ASP B 1 116 ? 8.58605 -1.25910 50.53375 1.000 44.67461 142 ASP B N 1
ATOM 4257 C CA . ASP B 1 116 ? 9.21522 -2.52768 50.17152 1.000 48.75148 142 ASP B CA 1
ATOM 4258 C C . ASP B 1 116 ? 8.17602 -3.48488 49.58183 1.000 46.66684 142 ASP B C 1
ATOM 4259 O O . ASP B 1 116 ? 8.40586 -4.11627 48.54408 1.000 46.93439 142 ASP B O 1
ATOM 4268 N N . ASP B 1 117 ? 7.00876 -3.56731 50.22508 1.000 39.69106 143 ASP B N 1
ATOM 4269 C CA . ASP B 1 117 ? 5.94150 -4.47114 49.80764 1.000 42.77699 143 ASP B CA 1
ATOM 4270 C C . ASP B 1 117 ? 5.35337 -4.04160 48.47322 1.000 44.87203 143 ASP B C 1
ATOM 4271 O O . ASP B 1 117 ? 5.05989 -4.88287 47.61222 1.000 44.09226 143 ASP B O 1
ATOM 4280 N N . ALA B 1 118 ? 5.17078 -2.72855 48.29745 1.000 40.60166 144 ALA B N 1
ATOM 4281 C CA . ALA B 1 118 ? 4.52923 -2.17020 47.11569 1.000 40.31632 144 ALA B CA 1
ATOM 4282 C C . ALA B 1 118 ? 5.43996 -2.18922 45.90880 1.000 42.11431 144 ALA B C 1
ATOM 4283 O O . ALA B 1 118 ? 4.96433 -2.29926 44.76866 1.000 38.22990 144 ALA B O 1
ATOM 4290 N N . TYR B 1 119 ? 6.74069 -2.04907 46.15056 1.000 40.28382 145 TYR B N 1
ATOM 4291 C CA . TYR B 1 119 ? 7.67932 -1.76894 45.07135 1.000 40.40096 145 TYR B CA 1
ATOM 4292 C C . TYR B 1 119 ? 7.46381 -2.64976 43.85578 1.000 35.30685 145 TYR B C 1
ATOM 4293 O O . TYR B 1 119 ? 7.45143 -2.12206 42.73186 1.000 36.91194 145 TYR B O 1
ATOM 4311 N N . PRO B 1 120 ? 7.32241 -3.97136 43.98951 1.000 37.67775 146 PRO B N 1
ATOM 4312 C CA . PRO B 1 120 ? 7.19366 -4.80078 42.78158 1.000 40.30318 146 PRO B CA 1
ATOM 4313 C C . PRO B 1 120 ? 5.99494 -4.42051 41.94596 1.000 34.44575 146 PRO B C 1
ATOM 4314 O O . PRO B 1 120 ? 6.03927 -4.54885 40.72199 1.000 30.69119 146 PRO B O 1
ATOM 4325 N N . ILE B 1 121 ? 4.90966 -3.97089 42.57247 1.000 33.58821 147 ILE B N 1
ATOM 4326 C CA . ILE B 1 121 ? 3.72339 -3.60539 41.80111 1.000 35.40790 147 ILE B CA 1
ATOM 4327 C C . ILE B 1 121 ? 4.09011 -2.54411 40.77834 1.000 35.15378 147 ILE B C 1
ATOM 4328 O O . ILE B 1 121 ? 3.81527 -2.68257 39.58021 1.000 36.82350 147 ILE B O 1
ATOM 4344 N N . LEU B 1 122 ? 4.79214 -1.50682 41.22709 1.000 34.63987 148 LEU B N 1
ATOM 4345 C CA . LEU B 1 122 ? 5.19930 -0.43838 40.33033 1.000 32.31821 148 LEU B CA 1
ATOM 4346 C C . LEU B 1 122 ? 6.34421 -0.89127 39.43963 1.000 28.55848 148 LEU B C 1
ATOM 4347 O O . LEU B 1 122 ? 6.33104 -0.64994 38.23203 1.000 31.12120 148 LEU B O 1
ATOM 4363 N N . ALA B 1 123 ? 7.33155 -1.58108 40.01577 1.000 36.35541 149 ALA B N 1
ATOM 4364 C CA . ALA B 1 123 ? 8.50361 -1.97121 39.23963 1.000 32.51363 149 ALA B CA 1
ATOM 4365 C C . ALA B 1 123 ? 8.12178 -2.85300 38.06151 1.000 34.34609 149 ALA B C 1
ATOM 4366 O O . ALA B 1 123 ? 8.68395 -2.72399 36.97136 1.000 36.08270 149 ALA B O 1
ATOM 4373 N N . ASN B 1 124 ? 7.17407 -3.76120 38.25701 1.000 33.18122 150 ASN B N 1
ATOM 4374 C CA . ASN B 1 124 ? 6.81699 -4.71973 37.22365 1.000 35.84836 150 ASN B CA 1
ATOM 4375 C C . ASN B 1 124 ? 5.63768 -4.26716 36.38592 1.000 35.95014 150 ASN B C 1
ATOM 4376 O O . ASN B 1 124 ? 5.15136 -5.03601 35.55021 1.000 38.40990 150 ASN B O 1
ATOM 4387 N N . SER B 1 125 ? 5.21372 -3.01676 36.54960 1.000 37.02005 151 SER B N 1
ATOM 4388 C CA . SER B 1 125 ? 4.17107 -2.41520 35.73700 1.000 34.39683 151 SER B CA 1
ATOM 4389 C C . SER B 1 125 ? 4.67810 -1.95860 34.37907 1.000 36.83947 151 SER B C 1
ATOM 4390 O O . SER B 1 125 ? 3.89173 -1.42224 33.58487 1.000 34.76480 151 SER B O 1
ATOM 4398 N N . LEU B 1 126 ? 5.97084 -2.13812 34.09834 1.000 34.30240 152 LEU B N 1
ATOM 4399 C CA . LEU B 1 126 ? 6.56062 -1.50932 32.92226 1.000 33.91727 152 LEU B CA 1
ATOM 4400 C C . LEU B 1 126 ? 5.75994 -1.79327 31.66062 1.000 35.43946 152 LEU B C 1
ATOM 4401 O O . LEU B 1 126 ? 5.44494 -0.87894 30.89014 1.000 35.21693 152 LEU B O 1
ATOM 4417 N N . SER B 1 127 ? 5.44949 -3.06008 31.40404 1.000 32.17108 153 SER B N 1
ATOM 4418 C CA . SER B 1 127 ? 4.86459 -3.37056 30.10842 1.000 35.41824 153 SER B CA 1
ATOM 4419 C C . SER B 1 127 ? 3.53974 -2.64410 29.91004 1.000 34.71731 153 SER B C 1
ATOM 4420 O O . SER B 1 127 ? 3.23183 -2.22578 28.79035 1.000 31.85204 153 SER B O 1
ATOM 4428 N N . THR B 1 128 ? 2.76167 -2.46449 30.98000 1.000 30.37155 154 THR B N 1
ATOM 4429 C CA . THR B 1 128 ? 1.50553 -1.73620 30.86804 1.000 36.76653 154 THR B CA 1
ATOM 4430 C C . THR B 1 128 ? 1.76562 -0.25774 30.62808 1.000 32.96064 154 THR B C 1
ATOM 4431 O O . THR B 1 128 ? 1.11415 0.37183 29.78660 1.000 32.14812 154 THR B O 1
ATOM 4442 N N . PHE B 1 129 ? 2.73029 0.30410 31.34692 1.000 30.25969 155 PHE B N 1
ATOM 4443 C CA . PHE B 1 129 ? 3.04943 1.69846 31.12393 1.000 34.55274 155 PHE B CA 1
ATOM 4444 C C . PHE B 1 129 ? 3.60695 1.91229 29.72432 1.000 36.16956 155 PHE B C 1
ATOM 4445 O O . PHE B 1 129 ? 3.22891 2.87153 29.04053 1.000 32.45665 155 PHE B O 1
ATOM 4462 N N . GLU B 1 130 ? 4.50156 1.02750 29.27216 1.000 36.02258 156 GLU B N 1
ATOM 4463 C CA . GLU B 1 130 ? 5.10745 1.23967 27.96062 1.000 36.03187 156 GLU B CA 1
ATOM 4464 C C . GLU B 1 130 ? 4.07229 1.08223 26.85426 1.000 36.73214 156 GLU B C 1
ATOM 4465 O O . GLU B 1 130 ? 4.13483 1.79075 25.84033 1.000 39.87044 156 GLU B O 1
ATOM 4477 N N . ALA B 1 131 ? 3.10561 0.17623 27.03639 1.000 33.07982 157 ALA B N 1
ATOM 4478 C CA . ALA B 1 131 ? 1.95573 0.12660 26.14101 1.000 35.09311 157 ALA B CA 1
ATOM 4479 C C . ALA B 1 131 ? 1.22946 1.46758 26.13630 1.000 38.45163 157 ALA B C 1
ATOM 4480 O O . ALA B 1 131 ? 0.88277 2.00153 25.07651 1.000 39.67959 157 ALA B O 1
ATOM 4487 N N . LEU B 1 132 ? 0.97080 2.01258 27.32421 1.000 36.82474 158 LEU B N 1
ATOM 4488 C CA . LEU B 1 132 ? 0.37011 3.33501 27.41419 1.000 40.17239 158 LEU B CA 1
ATOM 4489 C C . LEU B 1 132 ? 1.20661 4.33378 26.63553 1.000 38.08212 158 LEU B C 1
ATOM 4490 O O . LEU B 1 132 ? 0.69459 5.05363 25.77363 1.000 42.09652 158 LEU B O 1
ATOM 4506 N N . GLU B 1 133 ? 2.51572 4.35642 26.89922 1.000 35.40323 159 GLU B N 1
ATOM 4507 C CA . GLU B 1 133 ? 3.39085 5.32083 26.24463 1.000 40.00198 159 GLU B CA 1
ATOM 4508 C C . GLU B 1 133 ? 3.42566 5.12401 24.74359 1.000 44.44699 159 GLU B C 1
ATOM 4509 O O . GLU B 1 133 ? 3.49377 6.09556 23.98607 1.000 41.81182 159 GLU B O 1
ATOM 4521 N N . SER B 1 134 ? 3.47683 3.87508 24.29244 1.000 36.48715 160 SER B N 1
ATOM 4522 C CA . SER B 1 134 ? 3.52163 3.65250 22.85832 1.000 43.89819 160 SER B CA 1
ATOM 4523 C C . SER B 1 134 ? 2.24133 4.15513 22.20803 1.000 42.87267 160 SER B C 1
ATOM 4524 O O . SER B 1 134 ? 2.25456 4.56927 21.04955 1.000 43.06761 160 SER B O 1
ATOM 4532 N N . ASP B 1 135 ? 1.13167 4.14503 22.95184 1.000 41.56298 161 ASP B N 1
ATOM 4533 C CA . ASP B 1 135 ? -0.13182 4.63396 22.41048 1.000 38.32448 161 ASP B CA 1
ATOM 4534 C C . ASP B 1 135 ? -0.11336 6.15257 22.29864 1.000 40.12979 161 ASP B C 1
ATOM 4535 O O . ASP B 1 135 ? -0.64271 6.70991 21.33085 1.000 35.35628 161 ASP B O 1
ATOM 4544 N N . PHE B 1 136 ? 0.48702 6.83231 23.27670 1.000 36.57998 162 PHE B N 1
ATOM 4545 C CA . PHE B 1 136 ? 0.68805 8.27721 23.16025 1.000 35.48706 162 PHE B CA 1
ATOM 4546 C C . PHE B 1 136 ? 1.59644 8.61333 21.99162 1.000 40.42468 162 PHE B C 1
ATOM 4547 O O . PHE B 1 136 ? 1.34341 9.57188 21.25036 1.000 42.80146 162 PHE B O 1
ATOM 4564 N N . THR B 1 137 ? 2.67853 7.85278 21.82917 1.000 45.07997 163 THR B N 1
ATOM 4565 C CA . THR B 1 137 ? 3.54397 8.04327 20.67335 1.000 44.61664 163 THR B CA 1
ATOM 4566 C C . THR B 1 137 ? 2.75434 7.89954 19.38072 1.000 43.72507 163 THR B C 1
ATOM 4567 O O . THR B 1 137 ? 2.90560 8.69673 18.45023 1.000 42.72788 163 THR B O 1
ATOM 4578 N N . LEU B 1 138 ? 1.92062 6.86088 19.29788 1.000 43.06357 164 LEU B N 1
ATOM 4579 C CA . LEU B 1 138 ? 1.13161 6.64631 18.09030 1.000 43.07467 164 LEU B CA 1
ATOM 4580 C C . LEU B 1 138 ? 0.14186 7.78200 17.88536 1.000 43.32348 164 LEU B C 1
ATOM 4581 O O . LEU B 1 138 ? -0.02569 8.28915 16.76864 1.000 39.17969 164 LEU B O 1
ATOM 4597 N N . LEU B 1 139 ? -0.54749 8.17372 18.95554 1.000 37.80991 165 LEU B N 1
ATOM 4598 C CA . LEU B 1 139 ? -1.48184 9.28611 18.85302 1.000 42.53026 165 LEU B CA 1
ATOM 4599 C C . LEU B 1 139 ? -0.75729 10.53391 18.37159 1.000 40.86800 165 LEU B C 1
ATOM 4600 O O . LEU B 1 139 ? -1.25006 11.24937 17.49339 1.000 40.67188 165 LEU B O 1
ATOM 4616 N N . ILE B 1 140 ? 0.43590 10.78541 18.90867 1.000 41.14272 166 ILE B N 1
ATOM 4617 C CA . ILE B 1 140 ? 1.19181 11.97055 18.51996 1.000 41.17087 166 ILE B CA 1
ATOM 4618 C C . ILE B 1 140 ? 1.57128 11.88953 17.04669 1.000 43.60126 166 ILE B C 1
ATOM 4619 O O . ILE B 1 140 ? 1.46783 12.87494 16.30901 1.000 43.28681 166 ILE B O 1
ATOM 4635 N N . GLY B 1 141 ? 1.98721 10.71122 16.58434 1.000 40.96012 167 GLY B N 1
ATOM 4636 C CA . GLY B 1 141 ? 2.25801 10.55208 15.16316 1.000 39.63557 167 GLY B CA 1
ATOM 4637 C C . GLY B 1 141 ? 1.02075 10.76020 14.30813 1.000 39.31640 167 GLY B C 1
ATOM 4638 O O . GLY B 1 141 ? 1.09406 11.33198 13.21871 1.000 40.35910 167 GLY B O 1
ATOM 4642 N N . ILE B 1 142 ? -0.12965 10.29138 14.79515 1.000 39.17168 168 ILE B N 1
ATOM 4643 C CA . ILE B 1 142 ? -1.38840 10.48720 14.07886 1.000 41.08015 168 ILE B CA 1
ATOM 4644 C C . ILE B 1 142 ? -1.66136 11.97133 13.92160 1.000 42.16892 168 ILE B C 1
ATOM 4645 O O . ILE B 1 142 ? -2.11324 12.44011 12.87006 1.000 42.90715 168 ILE B O 1
ATOM 4661 N N . LEU B 1 143 ? -1.47117 12.71156 15.00606 1.000 37.27944 169 LEU B N 1
ATOM 4662 C CA . LEU B 1 143 ? -1.72254 14.14336 15.02250 1.000 40.91985 169 LEU B CA 1
ATOM 4663 C C . LEU B 1 143 ? -0.66057 14.88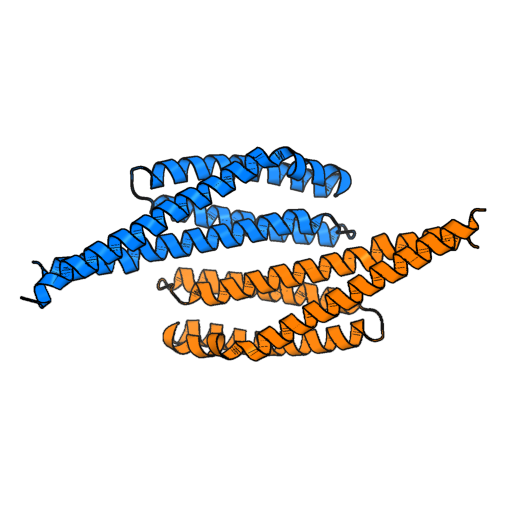365 14.22991 1.000 44.54485 169 LEU B C 1
ATOM 4664 O O . LEU B 1 143 ? -0.96150 15.90211 13.60517 1.000 45.41030 169 LEU B O 1
ATOM 4680 N N . HIS B 1 144 ? 0.57583 14.38046 14.22395 1.000 47.67012 170 HIS B N 1
ATOM 4681 C CA . HIS B 1 144 ? 1.60713 14.98682 13.39078 1.000 47.12195 170 HIS B CA 1
ATOM 4682 C C . HIS B 1 144 ? 1.28175 14.79320 11.91245 1.000 50.09032 170 HIS B C 1
ATOM 4683 O O . HIS B 1 144 ? 1.44779 15.71294 11.10264 1.000 50.26333 170 HIS B O 1
ATOM 4697 N N . GLN B 1 145 ? 0.77935 13.61274 11.55302 1.000 44.10856 171 GLN B N 1
ATOM 4698 C CA . GLN B 1 145 ? 0.36250 13.35807 10.18169 1.000 50.67026 171 GLN B CA 1
ATOM 4699 C C . GLN B 1 145 ? -0.82769 14.23364 9.80665 1.000 51.08453 171 GLN B C 1
ATOM 4700 O O . GLN B 1 145 ? -0.90345 14.73444 8.68129 1.000 44.77380 171 GLN B O 1
ATOM 4714 N N . ALA B 1 146 ? -1.76225 14.43399 10.73979 1.000 44.64036 172 ALA B N 1
ATOM 4715 C CA . ALA B 1 146 ? -2.86126 15.35858 10.50051 1.000 43.29789 172 ALA B CA 1
ATOM 4716 C C . ALA B 1 146 ? -2.33402 16.76974 10.26593 1.000 46.09815 172 ALA B C 1
ATOM 4717 O O . ALA B 1 146 ? -2.74755 17.45157 9.32186 1.000 48.67947 172 ALA B O 1
ATOM 4724 N N . MET B 1 147 ? -1.40406 17.22014 11.11036 1.000 42.32229 173 MET B N 1
ATOM 4725 C CA . MET B 1 147 ? -0.78197 18.52015 10.89283 1.000 50.42370 173 MET B CA 1
ATOM 4726 C C . MET B 1 147 ? -0.20375 18.62498 9.48415 1.000 48.51463 173 MET B C 1
ATOM 4727 O O . MET B 1 147 ? -0.46764 19.59122 8.75881 1.000 46.82750 173 MET B O 1
ATOM 4741 N N . ASP B 1 148 ? 0.60864 17.64103 9.09432 1.000 47.38611 174 ASP B N 1
ATOM 4742 C CA . ASP B 1 148 ? 1.15698 17.58884 7.74408 1.000 49.30133 174 ASP B CA 1
ATOM 4743 C C . ASP B 1 148 ? 0.05283 17.73056 6.70722 1.000 48.84133 174 ASP B C 1
ATOM 4744 O O . ASP B 1 148 ? 0.06602 18.64007 5.86941 1.000 53.31372 174 ASP B O 1
ATOM 4753 N N . SER B 1 149 ? -0.92380 16.82792 6.76684 1.000 49.31793 175 SER B N 1
ATOM 4754 C CA . SER B 1 149 ? -2.02869 16.86474 5.82078 1.000 51.12089 175 SER B CA 1
ATOM 4755 C C . SER B 1 149 ? -2.70250 18.22797 5.79940 1.000 50.87652 175 SER B C 1
ATOM 4756 O O . SER B 1 149 ? -3.05397 18.74023 4.72887 1.000 48.81680 175 SER B O 1
ATOM 4764 N N . ASN B 1 150 ? -2.90029 18.82812 6.97200 1.000 45.13033 176 ASN B N 1
ATOM 4765 C CA . ASN B 1 150 ? -3.58721 20.11294 7.02185 1.000 48.14512 176 ASN B CA 1
ATOM 4766 C C . ASN B 1 150 ? -2.79172 21.19440 6.30287 1.000 45.78947 176 ASN B C 1
ATOM 4767 O O . ASN B 1 150 ? -3.36255 22.06399 5.63347 1.000 45.16443 176 ASN B O 1
ATOM 4778 N N . LYS B 1 151 ? -1.47391 21.19836 6.49828 1.000 49.80526 177 LYS B N 1
ATOM 4779 C CA . LYS B 1 151 ? -0.63388 22.18279 5.83674 1.000 43.50414 177 LYS B CA 1
ATOM 4780 C C . LYS B 1 151 ? -0.69864 22.02042 4.32829 1.000 48.23566 177 LYS B C 1
ATOM 4781 O O . LYS B 1 151 ? -0.65527 23.01066 3.59896 1.000 50.43597 177 LYS B O 1
ATOM 4800 N N . VAL B 1 152 ? -0.83418 20.78439 3.84814 1.000 47.38530 178 VAL B N 1
ATOM 4801 C CA . VAL B 1 152 ? -1.03478 20.54893 2.42442 1.000 48.56131 178 VAL B CA 1
ATOM 4802 C C . VAL B 1 152 ? -2.38320 21.10245 1.98771 1.000 48.01088 178 VAL B C 1
ATOM 4803 O O . VAL B 1 152 ? -2.48914 21.79764 0.97213 1.000 50.48010 178 VAL B O 1
ATOM 4816 N N . GLN B 1 153 ? -3.43126 20.81547 2.76048 1.000 47.98263 179 GLN B N 1
ATOM 4817 C CA . GLN B 1 153 ? -4.75167 21.32963 2.42570 1.000 54.02609 179 GLN B CA 1
ATOM 4818 C C . GLN B 1 153 ? -4.76910 22.85422 2.45637 1.000 53.07617 179 GLN B C 1
ATOM 4819 O O . GLN B 1 153 ? -5.47244 23.48968 1.66277 1.000 49.10626 179 GLN B O 1
ATOM 4833 N N . ILE B 1 154 ? -4.01675 23.46271 3.37502 1.000 50.78118 180 ILE B N 1
ATOM 4834 C CA . ILE B 1 154 ? -3.96320 24.92006 3.39696 1.000 50.50685 180 ILE B CA 1
ATOM 4835 C C . ILE B 1 154 ? -3.16812 25.43182 2.20075 1.000 49.97507 180 ILE B C 1
ATOM 4836 O O . ILE B 1 154 ? -3.62768 26.31033 1.45996 1.000 51.42505 180 ILE B O 1
ATOM 4852 N N . LEU B 1 155 ? -1.95951 24.89576 2.00290 1.000 50.05462 181 LEU B N 1
ATOM 4853 C CA . LEU B 1 155 ? -1.13395 25.32493 0.87610 1.000 54.01932 181 LEU B CA 1
ATOM 4854 C C . LEU B 1 155 ? -1.88274 25.11924 -0.43326 1.000 53.06311 181 LEU B C 1
ATOM 4855 O O . LEU B 1 155 ? -1.94541 26.01887 -1.28357 1.000 56.36347 181 LEU B O 1
ATOM 4871 N N . SER B 1 156 ? -2.47991 23.93801 -0.60635 1.000 53.75271 182 SER B N 1
ATOM 4872 C CA . SER B 1 156 ? -3.21793 23.66332 -1.83421 1.000 57.30902 182 SER B CA 1
ATOM 4873 C C . SER B 1 156 ? -4.33614 24.67876 -2.04276 1.000 54.93409 182 SER B C 1
ATOM 4874 O O . SER B 1 156 ? -4.55392 25.15371 -3.16125 1.000 57.34659 182 SER B O 1
ATOM 4882 N N . SER B 1 157 ? -5.05448 25.03002 -0.97524 1.000 53.23202 183 SER B N 1
ATOM 4883 C CA . SER B 1 157 ? -6.15956 25.97140 -1.12211 1.000 59.88695 183 SER B CA 1
ATOM 4884 C C . SER B 1 157 ? -5.66583 27.37585 -1.42746 1.000 55.98144 183 SER B C 1
ATOM 4885 O O . SER B 1 157 ? -6.32776 28.11800 -2.15110 1.000 55.92782 183 SER B O 1
ATOM 4893 N N . VAL B 1 158 ? -4.51943 27.75922 -0.87164 1.000 53.87638 184 VAL B N 1
ATOM 4894 C CA . VAL B 1 158 ? -3.91544 29.04697 -1.17430 1.000 53.70033 184 VAL B CA 1
ATOM 4895 C C . VAL B 1 158 ? -3.36093 29.10439 -2.58485 1.000 55.76944 184 VAL B C 1
ATOM 4896 O O . VAL B 1 158 ? -3.21826 30.19892 -3.14033 1.000 60.12238 184 VAL B O 1
ATOM 4909 N N . LYS B 1 159 ? -3.09211 27.95140 -3.19664 1.000 63.81314 185 LYS B N 1
ATOM 4910 C CA . LYS B 1 159 ? -2.71402 27.90224 -4.60216 1.000 70.60360 185 LYS B CA 1
ATOM 4911 C C . LYS B 1 159 ? -3.85254 28.33300 -5.51420 1.000 72.25532 185 LYS B C 1
ATOM 4912 O O . LYS B 1 159 ? -3.60038 28.71703 -6.66015 1.000 74.54667 185 LYS B O 1
ATOM 4931 N N . THR B 1 160 ? -5.09171 28.28535 -5.02883 1.000 69.80949 186 THR B N 1
ATOM 4932 C CA . THR B 1 160 ? -6.23494 28.71659 -5.81672 1.000 71.93786 186 THR B CA 1
ATOM 4933 C C . THR B 1 160 ? -6.33369 30.23103 -5.90954 1.000 80.84922 186 THR B C 1
ATOM 4934 O O . THR B 1 160 ? -7.05856 30.74172 -6.77491 1.000 80.24852 186 THR B O 1
ATOM 4945 N N . LEU B 1 161 ? -5.60514 30.95836 -5.05571 1.000 77.09369 187 LEU B N 1
ATOM 4946 C CA . LEU B 1 161 ? -5.66474 32.41363 -5.09974 1.000 76.64205 187 LEU B CA 1
ATOM 4947 C C . LEU B 1 161 ? -5.32720 32.95986 -6.48083 1.000 83.31664 187 LEU B C 1
ATOM 4948 O O . LEU B 1 161 ? -5.82714 34.02788 -6.85867 1.000 83.83841 187 LEU B O 1
ATOM 4964 N N . ASN B 1 162 ? -4.49061 32.26037 -7.25155 1.000 92.07043 188 ASN B N 1
ATOM 4965 C CA . ASN B 1 162 ? -4.21041 32.73711 -8.60550 1.000 96.14863 188 ASN B CA 1
ATOM 4966 C C . ASN B 1 162 ? -4.34925 31.73240 -9.75901 1.000 89.35902 188 ASN B C 1
ATOM 4967 O O . ASN B 1 162 ? -5.14693 30.80766 -9.72432 1.000 95.21245 188 ASN B O 1
#